Protein AF-W7WWK3-F1 (afdb_monomer_lite)

Radius of gyration: 22.89 Å; chains: 1; bounding box: 52×54×79 Å

Structure (mmCIF, N/CA/C/O backbone):
data_AF-W7WWK3-F1
#
_entry.id   AF-W7WWK3-F1
#
loop_
_atom_site.group_PDB
_atom_site.id
_atom_site.type_symbol
_atom_site.label_atom_id
_atom_site.label_alt_id
_atom_site.label_comp_id
_atom_site.label_asym_id
_atom_site.label_entity_id
_atom_site.label_seq_id
_atom_site.pdbx_PDB_ins_code
_atom_site.Cartn_x
_atom_site.Cartn_y
_atom_site.Cartn_z
_atom_site.occupancy
_atom_site.B_iso_or_equiv
_atom_site.auth_seq_id
_atom_site.auth_comp_id
_atom_site.auth_asym_id
_atom_site.auth_atom_id
_atom_site.pdbx_PDB_model_num
ATOM 1 N N . MET A 1 1 ? -30.325 11.276 55.180 1.00 46.44 1 MET A N 1
ATOM 2 C CA . MET A 1 1 ? -30.463 10.441 53.960 1.00 46.44 1 MET A CA 1
ATOM 3 C C . MET A 1 1 ? -30.926 11.210 52.713 1.00 46.44 1 MET A C 1
ATOM 5 O O . MET A 1 1 ? -30.870 10.628 51.642 1.00 46.44 1 MET A O 1
ATOM 9 N N . ALA A 1 2 ? -31.311 12.495 52.789 1.00 51.84 2 ALA A N 1
ATOM 10 C CA . ALA A 1 2 ? -31.688 13.286 51.603 1.00 51.84 2 ALA A CA 1
ATOM 11 C C . ALA A 1 2 ? -30.484 13.747 50.745 1.00 51.84 2 ALA A C 1
ATOM 13 O O . ALA A 1 2 ? -30.579 13.844 49.529 1.00 51.84 2 ALA A O 1
ATOM 14 N N . THR A 1 3 ? -29.309 13.925 51.356 1.00 52.78 3 THR A N 1
ATOM 15 C CA . THR A 1 3 ? -28.130 14.543 50.720 1.00 52.78 3 THR A CA 1
ATOM 16 C C . THR A 1 3 ? -27.458 13.692 49.630 1.00 52.78 3 THR A C 1
ATOM 18 O O . THR A 1 3 ? -26.805 14.235 48.746 1.00 52.78 3 THR A O 1
ATOM 21 N N . ALA A 1 4 ? -27.621 12.363 49.652 1.00 44.31 4 ALA A N 1
ATOM 22 C CA . ALA A 1 4 ? -27.008 11.465 48.663 1.00 44.31 4 ALA A CA 1
ATOM 23 C C . ALA A 1 4 ? -27.754 11.448 47.312 1.00 44.31 4 ALA A C 1
ATOM 25 O O . ALA A 1 4 ? -27.150 11.173 46.279 1.00 44.31 4 ALA A O 1
ATOM 26 N N . LEU A 1 5 ? -29.054 11.768 47.310 1.00 48.03 5 LEU A N 1
ATOM 27 C CA . LEU A 1 5 ? -29.878 11.835 46.097 1.00 48.03 5 LEU A CA 1
ATOM 28 C C . LEU A 1 5 ? -29.755 13.197 45.395 1.00 48.03 5 LEU A C 1
ATOM 30 O O . LEU A 1 5 ? -29.793 13.253 44.168 1.00 48.03 5 LEU A O 1
ATOM 34 N N . GLU A 1 6 ? -29.535 14.279 46.149 1.00 45.50 6 GLU A N 1
ATOM 35 C CA . GLU A 1 6 ? -29.282 15.621 45.599 1.00 45.50 6 GLU A CA 1
ATOM 36 C C . GLU A 1 6 ? -27.972 15.683 44.786 1.00 45.50 6 GLU A C 1
ATOM 38 O O . GLU A 1 6 ? -27.928 16.327 43.740 1.00 45.50 6 GLU A O 1
ATOM 43 N N . LEU A 1 7 ? -26.925 14.961 45.211 1.00 48.53 7 LEU A N 1
ATOM 44 C CA . LEU A 1 7 ? -25.626 14.906 44.518 1.00 48.53 7 LEU A CA 1
ATOM 45 C C . LEU A 1 7 ? -25.677 14.157 43.174 1.00 48.53 7 LEU A C 1
ATOM 47 O O . LEU A 1 7 ? -24.888 14.446 42.279 1.00 48.53 7 LEU A O 1
ATOM 51 N N . LEU A 1 8 ? -26.617 13.221 43.002 1.00 49.38 8 LEU A N 1
ATOM 52 C CA . LEU A 1 8 ? -26.820 12.517 41.728 1.00 49.38 8 LEU A CA 1
ATOM 53 C C . LEU A 1 8 ? -27.653 13.333 40.730 1.00 49.38 8 LEU A C 1
ATOM 55 O O . LEU A 1 8 ? -27.560 13.092 39.530 1.00 49.38 8 LEU A O 1
ATOM 59 N N . ARG A 1 9 ? -28.440 14.311 41.201 1.00 50.44 9 ARG A N 1
ATOM 60 C CA . ARG A 1 9 ? -29.228 15.209 40.337 1.00 50.44 9 ARG A CA 1
ATOM 61 C C . ARG A 1 9 ? -28.385 16.300 39.672 1.00 50.44 9 ARG A C 1
ATOM 63 O O . ARG A 1 9 ? -28.781 16.803 38.627 1.00 50.44 9 ARG A O 1
ATOM 70 N N . THR A 1 10 ? -27.245 16.657 40.261 1.00 48.59 10 THR A N 1
ATOM 71 C CA . THR A 1 10 ? -26.308 17.679 39.755 1.00 48.59 10 THR A CA 1
ATOM 72 C C . THR A 1 10 ? -25.042 17.095 39.131 1.00 48.59 10 THR A C 1
ATOM 74 O O . THR A 1 10 ? -24.247 17.841 38.557 1.00 48.59 10 THR A O 1
ATOM 77 N N . ALA A 1 11 ? -24.849 15.775 39.202 1.00 47.75 11 ALA A N 1
ATOM 78 C CA . ALA A 1 11 ? -23.748 15.105 38.531 1.00 47.75 11 ALA A CA 1
ATOM 79 C C . ALA A 1 11 ? -23.910 15.263 37.012 1.00 47.75 11 ALA A C 1
ATOM 81 O O . ALA A 1 11 ? -24.808 14.682 36.402 1.00 47.75 11 ALA A O 1
ATOM 82 N N . ALA A 1 12 ? -23.043 16.077 36.406 1.00 57.16 12 ALA A N 1
ATOM 83 C CA . ALA A 1 12 ? -22.957 16.197 34.960 1.00 57.16 12 ALA A CA 1
ATOM 84 C C . ALA A 1 12 ? -22.826 14.796 34.348 1.00 57.16 12 ALA A C 1
ATOM 86 O O . ALA A 1 12 ? -22.032 13.982 34.831 1.00 57.16 12 ALA A O 1
ATOM 87 N N . VAL A 1 13 ? -23.612 14.514 33.303 1.00 65.94 13 VAL A N 1
ATOM 88 C CA . VAL A 1 13 ? -23.507 13.254 32.561 1.00 65.94 13 VAL A CA 1
ATOM 89 C C . V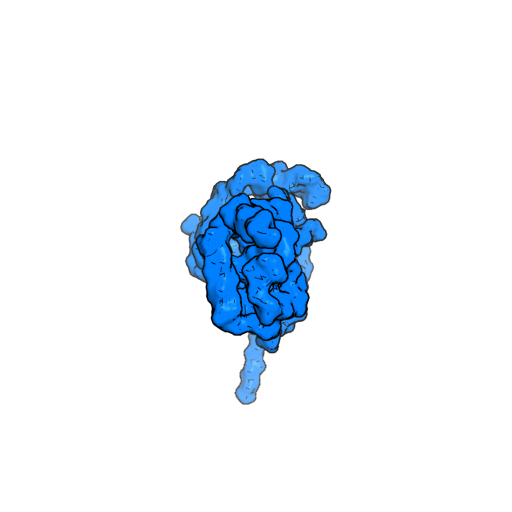AL A 1 13 ? -22.041 13.103 32.149 1.00 65.94 13 VAL A C 1
ATOM 91 O O . VAL A 1 13 ? -21.514 14.006 31.492 1.00 65.94 13 VAL A O 1
ATOM 94 N N . PRO A 1 14 ? -21.346 12.033 32.576 1.00 72.88 14 PRO A N 1
ATOM 95 C CA . PRO A 1 14 ? -19.945 11.873 32.239 1.00 72.88 14 PRO A CA 1
ATOM 96 C C . PRO A 1 14 ? -19.817 11.865 30.714 1.00 72.88 14 PRO A C 1
ATOM 98 O O . PRO A 1 14 ? -20.611 11.232 30.017 1.00 72.88 14 PRO A O 1
ATOM 101 N N . VAL A 1 15 ? -18.829 12.592 30.197 1.00 79.12 15 VAL A N 1
ATOM 102 C CA . VAL A 1 15 ? -18.512 12.631 28.766 1.00 79.12 15 VAL A CA 1
ATOM 103 C C . VAL A 1 15 ? -17.397 11.620 28.514 1.00 79.12 15 VAL A C 1
ATOM 105 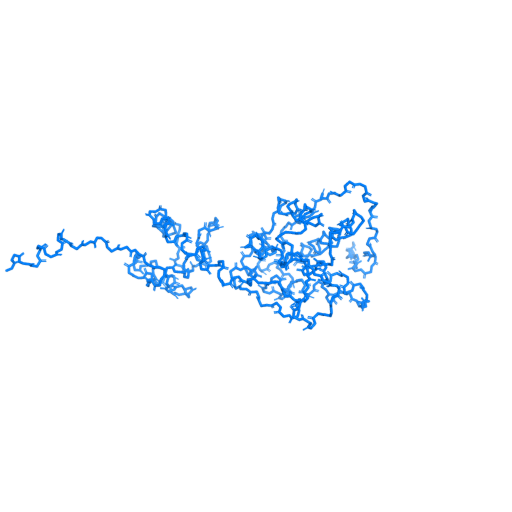O O . VAL A 1 15 ? -16.381 11.677 29.213 1.00 79.12 15 VAL A O 1
ATOM 108 N N . PRO A 1 16 ? -17.546 10.700 27.550 1.00 83.25 16 PRO A N 1
ATOM 109 C CA . PRO A 1 16 ? -16.538 9.683 27.318 1.00 83.25 16 PRO A CA 1
ATOM 110 C C . PRO A 1 16 ? -15.259 10.264 26.720 1.00 83.25 16 PRO A C 1
ATOM 112 O O . PRO A 1 16 ? -15.279 11.130 25.840 1.00 83.25 16 PRO A O 1
ATOM 115 N N . LEU A 1 17 ? -14.125 9.753 27.193 1.00 81.50 17 LEU A N 1
ATOM 116 C CA . LEU A 1 17 ? -12.786 10.113 26.745 1.00 81.50 17 LEU A CA 1
ATOM 117 C C . LEU A 1 17 ? -12.127 8.930 26.029 1.00 81.50 17 LEU A C 1
ATOM 119 O O . LEU A 1 17 ? -12.321 7.774 26.381 1.00 81.50 17 LEU A O 1
ATOM 123 N N . ILE A 1 18 ? -11.278 9.223 25.046 1.00 75.12 18 ILE A N 1
ATOM 124 C CA . ILE A 1 18 ? -10.524 8.226 24.261 1.00 75.12 18 ILE A CA 1
ATOM 125 C C . ILE A 1 18 ? -9.717 7.239 25.129 1.00 75.12 18 ILE A C 1
ATOM 127 O O . ILE A 1 18 ? -9.608 6.068 24.777 1.00 75.12 18 ILE A O 1
ATOM 131 N N . GLY A 1 19 ? -9.188 7.688 26.271 1.00 74.94 19 GLY A N 1
ATOM 132 C CA . GLY A 1 19 ? -8.434 6.855 27.214 1.00 74.94 19 GLY A CA 1
ATOM 133 C C . GLY A 1 19 ? -9.297 6.060 28.197 1.00 74.94 19 GLY A C 1
ATOM 134 O O . GLY A 1 19 ? -8.749 5.283 28.975 1.00 74.94 19 GLY A O 1
ATOM 135 N N . ASP A 1 20 ? -10.621 6.240 28.190 1.00 81.50 20 ASP A N 1
ATOM 136 C CA . ASP A 1 20 ? -11.497 5.491 29.085 1.00 81.50 20 ASP A CA 1
ATOM 137 C C . ASP A 1 20 ? -11.490 3.999 28.744 1.00 81.50 20 ASP A C 1
ATOM 139 O O . ASP A 1 20 ? -11.489 3.598 27.575 1.00 81.50 20 ASP A O 1
ATOM 143 N N . GLY A 1 21 ? -11.556 3.171 29.787 1.00 84.75 21 GLY A N 1
ATOM 144 C CA . GLY A 1 21 ? -11.789 1.740 29.649 1.00 84.75 21 GLY A CA 1
ATOM 145 C C . GLY A 1 21 ? -13.155 1.455 29.023 1.00 84.75 21 GLY A C 1
ATOM 146 O O . GLY A 1 21 ? -14.154 2.098 29.353 1.00 84.75 21 GLY A O 1
ATOM 147 N N . VAL A 1 22 ? -13.221 0.460 28.135 1.00 86.81 22 VAL A N 1
ATOM 148 C CA . VAL A 1 22 ? -14.482 0.052 27.486 1.00 86.81 22 VAL A CA 1
ATOM 149 C C . VAL A 1 22 ? -15.552 -0.389 28.494 1.00 86.81 22 VAL A C 1
ATOM 151 O O . VAL A 1 22 ? -16.743 -0.257 28.232 1.00 86.81 22 VAL A O 1
ATOM 154 N N . ASP A 1 23 ? -15.143 -0.878 29.664 1.00 89.00 23 ASP A N 1
ATOM 155 C CA . ASP A 1 23 ? -16.005 -1.303 30.771 1.00 89.00 23 ASP A CA 1
ATOM 156 C C . ASP A 1 23 ? -16.773 -0.176 31.449 1.00 89.00 23 ASP A C 1
ATOM 158 O O . ASP A 1 23 ? -17.815 -0.424 32.049 1.00 89.00 23 ASP A O 1
ATOM 162 N N . ARG A 1 24 ? -16.295 1.061 31.310 1.00 87.38 24 ARG A N 1
ATOM 163 C CA . ARG A 1 24 ? -16.974 2.237 31.850 1.00 87.38 24 ARG A CA 1
ATOM 164 C C . ARG A 1 24 ? -18.217 2.621 31.039 1.00 87.38 24 ARG A C 1
ATOM 166 O O . ARG A 1 24 ? -19.092 3.301 31.563 1.00 87.38 24 ARG A O 1
ATOM 173 N N . TRP A 1 25 ? -18.291 2.183 29.781 1.00 87.50 25 TRP A N 1
ATOM 174 C CA . TRP A 1 25 ? -19.268 2.674 28.802 1.00 87.50 25 TRP A CA 1
ATOM 175 C C . TRP A 1 25 ? -20.098 1.578 28.135 1.00 87.50 25 TRP A C 1
ATOM 177 O O . TRP A 1 25 ? -21.173 1.859 27.611 1.00 87.50 25 TRP A O 1
ATOM 187 N N . LEU A 1 26 ? -19.615 0.333 28.130 1.00 88.50 26 LEU A N 1
ATOM 188 C CA . LEU A 1 26 ? -20.230 -0.775 27.402 1.00 88.50 26 LEU A CA 1
ATOM 189 C C . LEU A 1 26 ? -20.695 -1.893 28.337 1.00 88.50 26 LEU A C 1
ATOM 191 O O . LEU A 1 26 ? -20.187 -2.083 29.439 1.00 88.50 26 LEU A O 1
ATOM 195 N N . ALA A 1 27 ? -21.655 -2.687 27.860 1.00 87.38 27 ALA A N 1
ATOM 196 C CA . ALA A 1 27 ? -22.216 -3.792 28.627 1.00 87.38 27 ALA A CA 1
ATOM 197 C C . ALA A 1 27 ? -21.153 -4.869 28.956 1.00 87.38 27 ALA A C 1
ATOM 199 O O . ALA A 1 27 ? -20.364 -5.228 28.076 1.00 87.38 27 ALA A O 1
ATOM 200 N N . PRO A 1 28 ? -21.181 -5.491 30.154 1.00 87.00 28 PRO A N 1
ATOM 201 C CA . PRO A 1 28 ? -20.151 -6.440 30.598 1.00 87.00 28 PRO A CA 1
ATOM 202 C C . PRO A 1 28 ? -19.868 -7.587 29.619 1.00 87.00 28 PRO A C 1
ATOM 204 O O . PRO A 1 28 ? -18.718 -7.930 29.375 1.00 87.00 28 PRO A O 1
ATOM 207 N N . ARG A 1 29 ? -20.909 -8.143 28.984 1.00 86.12 29 ARG A N 1
ATOM 208 C CA . ARG A 1 29 ? -20.757 -9.208 27.976 1.00 86.12 29 ARG A CA 1
ATOM 209 C C . ARG A 1 29 ? -19.940 -8.766 26.761 1.00 86.12 29 ARG A C 1
ATOM 211 O O . ARG A 1 29 ? -19.113 -9.522 26.263 1.00 86.12 29 ARG A O 1
ATOM 218 N N . VAL A 1 30 ? -20.176 -7.542 26.297 1.00 86.62 30 VAL A N 1
ATOM 219 C CA . VAL A 1 30 ? -19.450 -6.938 25.176 1.00 86.62 30 VAL A CA 1
ATOM 220 C C . VAL A 1 30 ? -18.002 -6.674 25.584 1.00 86.62 30 VAL A C 1
ATOM 222 O O . VAL A 1 30 ? -17.083 -7.032 24.857 1.00 86.62 30 VAL A O 1
ATOM 225 N N . VAL A 1 31 ? -17.794 -6.131 26.783 1.00 89.12 31 VAL A N 1
ATOM 226 C CA . VAL A 1 31 ? -16.471 -5.858 27.363 1.00 89.12 31 VAL A CA 1
ATOM 227 C C . VAL A 1 31 ? -15.617 -7.119 27.448 1.00 89.12 31 VAL A C 1
ATOM 229 O O . VAL A 1 31 ? -14.445 -7.076 27.081 1.00 89.12 31 VAL A O 1
ATOM 232 N N . THR A 1 32 ? -16.179 -8.247 27.892 1.00 88.12 32 THR A N 1
ATOM 233 C CA . THR A 1 32 ? -15.448 -9.520 27.960 1.00 88.12 32 THR A CA 1
ATOM 234 C C . THR A 1 32 ? -14.936 -9.943 26.583 1.00 88.12 32 THR A C 1
ATOM 236 O O . THR A 1 32 ? -13.760 -10.278 26.449 1.00 88.12 32 THR A O 1
ATOM 239 N N . ALA A 1 33 ? -15.785 -9.866 25.554 1.00 85.75 33 ALA A N 1
ATOM 240 C CA . ALA A 1 33 ? -15.401 -10.192 24.181 1.00 85.75 33 ALA A CA 1
ATOM 241 C C . ALA A 1 33 ? -14.336 -9.223 23.630 1.00 85.75 33 ALA A C 1
ATOM 243 O O . ALA A 1 33 ? -13.358 -9.651 23.020 1.00 85.75 33 ALA A O 1
ATOM 244 N N . LEU A 1 34 ? -14.486 -7.919 23.891 1.00 84.25 34 LEU A N 1
ATOM 245 C CA . LEU A 1 34 ? -13.529 -6.892 23.469 1.00 84.25 34 LEU A CA 1
ATOM 246 C C . LEU A 1 34 ? -12.157 -7.076 24.129 1.00 84.25 34 LEU A C 1
ATOM 248 O O . LEU A 1 34 ? -11.142 -7.093 23.434 1.00 84.25 34 LEU A O 1
ATOM 252 N N . ARG A 1 35 ? -12.120 -7.297 25.447 1.00 86.00 35 ARG A N 1
ATOM 253 C CA . ARG A 1 35 ? -10.874 -7.526 26.193 1.00 86.00 35 ARG A CA 1
ATOM 254 C C . ARG A 1 35 ? -10.170 -8.806 25.753 1.00 86.00 35 ARG A C 1
ATOM 256 O O . ARG A 1 35 ? -8.951 -8.792 25.614 1.00 86.00 35 ARG A O 1
ATOM 263 N N . ALA A 1 36 ? -10.918 -9.878 25.477 1.00 81.75 36 ALA A N 1
ATOM 264 C CA . ALA A 1 36 ? -10.360 -11.112 24.917 1.00 81.75 36 ALA A CA 1
ATOM 265 C C . ALA A 1 36 ? -9.727 -10.890 23.530 1.00 81.75 36 ALA A C 1
ATOM 267 O O . ALA A 1 36 ? -8.747 -11.543 23.186 1.00 81.75 36 ALA A O 1
ATOM 268 N N . ALA A 1 37 ? -10.239 -9.923 22.762 1.00 74.56 37 ALA A N 1
ATOM 269 C CA . ALA A 1 37 ? -9.661 -9.471 21.497 1.00 74.56 37 ALA A CA 1
ATOM 270 C C . ALA A 1 37 ? -8.582 -8.377 21.652 1.00 74.56 37 ALA A C 1
ATOM 272 O O . ALA A 1 37 ? -8.166 -7.785 20.657 1.00 74.56 37 ALA A O 1
ATOM 273 N N . GLY A 1 38 ? -8.130 -8.093 22.880 1.00 78.12 38 GLY A N 1
ATOM 274 C CA . GLY A 1 38 ? -7.079 -7.116 23.176 1.00 78.12 38 GLY A CA 1
ATOM 275 C C . GLY A 1 38 ? -7.535 -5.654 23.218 1.00 78.12 38 GLY A C 1
ATOM 276 O O . GLY A 1 38 ? -6.704 -4.782 23.449 1.00 78.12 38 GLY A O 1
ATOM 277 N N . ILE A 1 39 ? -8.829 -5.379 23.048 1.00 82.06 39 ILE A N 1
ATOM 278 C CA . ILE A 1 39 ? -9.408 -4.031 23.036 1.00 82.06 39 ILE A CA 1
ATOM 279 C C . ILE A 1 39 ? -9.791 -3.653 24.468 1.00 82.06 39 ILE A C 1
ATOM 281 O O . ILE A 1 39 ? -10.699 -4.251 25.053 1.00 82.06 39 ILE A O 1
ATOM 285 N N . ARG A 1 40 ? -9.101 -2.668 25.050 1.00 82.25 40 ARG A N 1
ATOM 286 C CA . ARG A 1 40 ? -9.289 -2.288 26.461 1.00 82.25 40 ARG A CA 1
ATOM 287 C C . ARG A 1 40 ? -9.819 -0.874 26.627 1.00 82.25 40 ARG A C 1
ATOM 289 O O . ARG A 1 40 ? -10.526 -0.623 27.600 1.00 82.25 40 ARG A O 1
ATOM 296 N N . THR A 1 41 ? -9.525 0.015 25.688 1.00 84.94 41 THR A N 1
ATOM 297 C CA . THR A 1 41 ? -9.916 1.428 25.739 1.00 84.94 41 THR A CA 1
ATOM 298 C C . THR A 1 41 ? -10.877 1.805 24.615 1.00 84.94 41 THR A C 1
ATOM 300 O O . THR A 1 41 ? -10.986 1.102 23.603 1.00 84.94 41 THR A O 1
ATOM 303 N N . LEU A 1 42 ? -11.585 2.927 24.774 1.00 82.69 42 LEU A N 1
ATOM 304 C CA . LEU A 1 42 ? -12.391 3.492 23.693 1.00 82.69 42 LEU A CA 1
ATOM 305 C C . LEU A 1 42 ? -11.523 3.823 22.473 1.00 82.69 42 LEU A C 1
ATOM 307 O O . LEU A 1 42 ? -11.970 3.586 21.354 1.00 82.69 42 LEU A O 1
ATOM 311 N N . ALA A 1 43 ? -10.277 4.271 22.653 1.00 73.00 43 ALA A N 1
ATOM 312 C CA . ALA A 1 43 ? -9.315 4.452 21.566 1.00 73.00 43 ALA A CA 1
ATOM 313 C C . ALA A 1 43 ? -9.108 3.152 20.773 1.00 73.00 43 ALA A C 1
ATOM 315 O O . ALA A 1 43 ? -9.410 3.138 19.580 1.00 73.00 43 ALA A O 1
ATOM 316 N N . ASP A 1 44 ? -8.721 2.049 21.431 1.00 72.69 44 ASP A N 1
ATOM 317 C CA . ASP A 1 44 ? -8.524 0.734 20.787 1.00 72.69 44 ASP A CA 1
ATOM 318 C C . ASP A 1 44 ? -9.751 0.308 19.971 1.00 72.69 44 ASP A C 1
ATOM 320 O O . ASP A 1 44 ? -9.652 -0.249 18.874 1.00 72.69 44 ASP A O 1
ATOM 324 N N . LEU A 1 45 ? -10.937 0.583 20.517 1.00 77.38 45 LEU A N 1
ATOM 325 C CA . LEU A 1 45 ? -12.199 0.237 19.889 1.00 77.38 45 LEU A CA 1
ATOM 326 C C . LEU A 1 45 ? -12.472 1.122 18.667 1.00 77.38 45 LEU A C 1
ATOM 328 O O . LEU A 1 45 ? -12.853 0.627 17.608 1.00 77.38 45 LEU A O 1
ATOM 332 N N . THR A 1 46 ? -12.208 2.423 18.761 1.00 70.12 46 THR A N 1
ATOM 333 C CA . THR A 1 46 ? -12.439 3.368 17.660 1.00 70.12 46 THR A CA 1
ATOM 334 C C . THR A 1 46 ? -11.474 3.130 16.491 1.00 70.12 46 THR A C 1
ATOM 336 O O . THR A 1 46 ? -11.831 3.369 15.339 1.00 70.12 46 THR A O 1
ATOM 339 N N . LEU A 1 47 ? -10.284 2.577 16.744 1.00 64.50 47 LEU A N 1
ATOM 340 C CA . LEU A 1 47 ? -9.360 2.125 15.693 1.00 64.50 47 LEU A CA 1
ATOM 341 C C . LEU A 1 47 ? -9.919 0.943 14.880 1.00 64.50 47 LEU A C 1
ATOM 343 O O . LEU A 1 47 ? -9.609 0.786 13.697 1.00 64.50 47 LEU A O 1
ATOM 347 N N . ARG A 1 48 ? -10.772 0.116 15.498 1.00 65.06 48 ARG A N 1
ATOM 348 C CA . ARG A 1 48 ? -11.225 -1.176 14.960 1.00 65.06 48 ARG A CA 1
ATOM 349 C C . ARG A 1 48 ? -12.655 -1.151 14.396 1.00 65.06 48 ARG A C 1
ATOM 351 O O . ARG A 1 48 ? -12.958 -1.940 13.501 1.00 65.06 48 ARG A O 1
ATOM 358 N N . VAL A 1 49 ? -13.513 -0.247 14.884 1.00 64.12 49 VAL A N 1
ATOM 359 C CA . VAL A 1 49 ? -14.982 -0.280 14.710 1.00 64.12 49 VAL A CA 1
ATOM 360 C C . VAL A 1 49 ? -15.549 0.562 13.553 1.00 64.12 49 VAL A C 1
ATOM 362 O O . VAL A 1 49 ? -16.205 -0.014 12.684 1.00 64.12 49 VAL A O 1
ATOM 365 N N . PRO A 1 50 ? -15.331 1.889 13.442 1.00 50.34 50 PRO A N 1
ATOM 366 C CA . PRO A 1 50 ? -16.215 2.743 12.636 1.00 50.34 50 PRO A CA 1
ATOM 367 C C . PRO A 1 50 ? -16.013 2.654 11.115 1.00 50.34 50 PRO A C 1
ATOM 369 O O . PRO A 1 50 ? -16.737 3.296 10.361 1.00 50.34 50 PRO A O 1
ATOM 372 N N . ARG A 1 51 ? -15.021 1.897 10.627 1.00 49.16 51 ARG A N 1
ATOM 373 C CA . ARG A 1 51 ? -14.616 1.906 9.205 1.00 49.16 51 ARG A CA 1
ATOM 374 C C . ARG A 1 51 ? -14.971 0.636 8.425 1.00 49.16 51 ARG A C 1
ATOM 376 O O . ARG A 1 51 ? -14.563 0.500 7.274 1.00 49.16 51 ARG A O 1
ATOM 383 N N . ARG A 1 52 ? -15.679 -0.328 9.023 1.00 53.59 52 ARG A N 1
ATOM 384 C CA . ARG A 1 52 ? -15.797 -1.692 8.472 1.00 53.59 52 ARG A CA 1
ATOM 385 C C . ARG A 1 52 ? -17.214 -2.251 8.609 1.00 53.59 52 ARG A C 1
ATOM 387 O O . ARG A 1 52 ? -17.725 -2.400 9.714 1.00 53.59 52 ARG A O 1
ATOM 394 N N . ARG A 1 53 ? -17.828 -2.669 7.494 1.00 56.50 53 ARG A N 1
ATOM 395 C CA . ARG A 1 53 ? -19.041 -3.507 7.541 1.00 56.50 53 ARG A CA 1
ATOM 396 C C . ARG A 1 53 ? -18.690 -4.834 8.224 1.00 56.50 53 ARG A C 1
ATOM 398 O O . ARG A 1 53 ? -17.734 -5.482 7.812 1.00 56.50 53 ARG A O 1
ATOM 405 N N . ARG A 1 54 ? -19.476 -5.259 9.221 1.00 69.44 54 ARG A N 1
ATOM 406 C CA . ARG A 1 54 ? -19.296 -6.547 9.929 1.00 69.44 54 ARG A CA 1
ATOM 407 C C . ARG A 1 54 ? -17.962 -6.699 10.683 1.00 69.44 54 ARG A C 1
ATOM 409 O O . ARG A 1 54 ? -17.453 -7.809 10.810 1.00 69.44 54 ARG A O 1
ATOM 416 N N . TRP A 1 55 ? -17.407 -5.611 11.217 1.00 74.38 55 TRP A N 1
ATOM 417 C CA . TRP A 1 55 ? -16.132 -5.599 11.957 1.00 74.38 55 TRP A CA 1
ATOM 418 C C . TRP A 1 55 ? -16.069 -6.578 13.146 1.00 74.38 55 TRP A C 1
ATOM 420 O O . TRP A 1 55 ? -14.994 -7.047 13.511 1.00 74.38 55 TRP A O 1
ATOM 430 N N . TRP A 1 56 ? -17.223 -6.926 13.716 1.00 78.00 56 TRP A N 1
ATOM 431 C CA . TRP A 1 56 ? -17.359 -7.827 14.860 1.00 78.00 56 TRP A CA 1
ATOM 432 C C . TRP A 1 56 ? -17.129 -9.309 14.536 1.00 78.00 56 TRP A C 1
ATOM 434 O O . TRP A 1 56 ? -16.925 -10.097 15.450 1.00 78.00 56 TRP A O 1
ATOM 444 N N . VAL A 1 57 ? -17.128 -9.709 13.256 1.00 74.62 57 VAL A N 1
ATOM 445 C CA . VAL A 1 57 ? -17.024 -11.127 12.846 1.00 74.62 57 VAL A CA 1
ATOM 446 C C . VAL A 1 57 ? -15.711 -11.781 13.301 1.00 74.62 57 VAL A C 1
ATOM 448 O O . VAL A 1 57 ? -15.678 -12.986 13.525 1.00 74.62 57 VAL A O 1
ATOM 451 N N . GLY A 1 58 ? -14.641 -11.001 13.479 1.00 69.19 58 GLY A N 1
ATOM 452 C CA . GLY A 1 58 ? -13.352 -11.491 13.981 1.00 69.19 58 GLY A CA 1
ATOM 453 C C . GLY A 1 58 ? -13.212 -11.511 15.507 1.00 69.19 58 GLY A C 1
ATOM 454 O O . GLY A 1 58 ? -12.137 -11.841 15.997 1.00 69.19 58 GLY A O 1
ATOM 455 N N . ILE A 1 59 ? -14.246 -11.124 16.263 1.00 77.06 59 ILE A N 1
ATOM 456 C CA . ILE A 1 59 ? -14.200 -11.025 17.727 1.00 77.06 59 ILE A CA 1
ATOM 457 C C . ILE A 1 59 ? -15.089 -12.122 18.310 1.00 77.06 59 ILE A C 1
ATOM 459 O O . ILE A 1 59 ? -16.318 -12.038 18.286 1.00 77.06 59 ILE A O 1
ATOM 463 N N . ALA A 1 60 ? -14.455 -13.168 18.842 1.00 75.19 60 ALA A N 1
ATOM 464 C CA . ALA A 1 60 ? -15.161 -14.263 19.495 1.00 75.19 60 ALA A CA 1
ATOM 465 C C . ALA A 1 60 ? -16.032 -13.727 20.647 1.00 75.19 60 ALA A C 1
ATOM 467 O O . ALA A 1 60 ? -15.552 -13.019 21.529 1.00 75.19 60 ALA A O 1
ATOM 468 N N . GLY A 1 61 ? -17.329 -14.046 20.620 1.00 81.06 61 GLY A N 1
ATOM 469 C CA . GLY A 1 61 ? -18.298 -13.579 21.618 1.00 81.06 61 GLY A CA 1
ATOM 470 C C . GLY A 1 61 ? -18.960 -12.228 21.315 1.00 81.06 61 GLY A C 1
ATOM 471 O O . GLY A 1 61 ? -19.861 -11.834 22.054 1.00 81.06 61 GLY A O 1
ATOM 472 N N . LEU A 1 62 ? -18.595 -11.540 20.224 1.00 83.31 62 LEU A N 1
ATOM 473 C CA . LEU A 1 62 ? -19.245 -10.295 19.805 1.00 83.31 62 LEU A CA 1
ATOM 474 C C . LEU A 1 62 ? -20.196 -10.522 18.619 1.00 83.31 62 LEU A C 1
ATOM 476 O O . LEU A 1 62 ? -19.792 -10.632 17.464 1.00 83.31 62 LEU A O 1
ATOM 480 N N . GLY A 1 63 ? -21.496 -10.583 18.912 1.00 83.25 63 GLY A N 1
ATOM 481 C CA . GLY A 1 63 ? -22.550 -10.735 17.904 1.00 83.25 63 GLY A CA 1
ATOM 482 C C . GLY A 1 63 ? -23.009 -9.416 17.270 1.00 83.25 63 GLY A C 1
ATOM 483 O O . GLY A 1 63 ? -22.676 -8.327 17.736 1.00 83.25 63 GLY A O 1
ATOM 484 N N . VAL A 1 64 ? -23.866 -9.521 16.246 1.00 81.56 64 VAL A N 1
ATOM 485 C CA . VAL A 1 64 ? -24.442 -8.376 15.505 1.00 81.56 64 VAL A CA 1
ATOM 486 C C . VAL A 1 64 ? -25.105 -7.358 16.438 1.00 81.56 64 VAL A C 1
ATOM 488 O O . VAL A 1 64 ? -24.935 -6.156 16.261 1.00 81.56 64 VAL A O 1
ATOM 491 N N . SER A 1 65 ? -25.843 -7.824 17.449 1.00 82.75 65 SER A N 1
ATOM 492 C CA . SER A 1 65 ? -26.519 -6.943 18.407 1.00 82.75 65 SER A CA 1
ATOM 493 C C . SER A 1 65 ? -25.532 -6.139 19.256 1.00 82.75 65 SER A C 1
ATOM 495 O O . SER A 1 65 ? -25.730 -4.942 19.439 1.00 82.75 65 SER A O 1
ATOM 497 N N . GLY A 1 66 ? -24.443 -6.767 19.718 1.00 83.25 66 GLY A N 1
ATOM 498 C CA . GLY A 1 66 ? -23.389 -6.076 20.466 1.00 83.25 66 GLY A CA 1
ATOM 499 C C . GLY A 1 66 ? -22.645 -5.065 19.595 1.00 83.25 66 GLY A C 1
ATOM 500 O O . GLY A 1 66 ? -22.364 -3.955 20.034 1.00 83.25 66 GLY A O 1
ATOM 501 N N . ALA A 1 67 ? -22.412 -5.402 18.327 1.00 81.06 67 ALA A N 1
ATOM 502 C CA . ALA A 1 67 ? -21.808 -4.479 17.377 1.00 81.06 67 ALA A CA 1
ATOM 503 C C . ALA A 1 67 ? -22.685 -3.249 17.101 1.00 81.06 67 ALA A C 1
ATOM 505 O O . ALA A 1 67 ? -22.190 -2.128 17.156 1.00 81.06 67 ALA A O 1
ATOM 506 N N . ARG A 1 68 ? -23.995 -3.445 16.894 1.00 82.81 68 ARG A N 1
ATOM 507 C CA . ARG A 1 68 ? -24.956 -2.344 16.713 1.00 82.81 68 ARG A CA 1
ATOM 508 C C . ARG A 1 68 ? -25.031 -1.427 17.930 1.00 82.81 68 ARG A C 1
ATOM 510 O O . ARG A 1 68 ? -25.173 -0.223 17.763 1.00 82.81 68 ARG A O 1
ATOM 517 N N . GLN A 1 69 ? -24.927 -1.973 19.142 1.00 85.06 69 GLN A N 1
ATOM 518 C CA . GLN A 1 69 ? -24.885 -1.163 20.364 1.00 85.06 69 GLN A CA 1
ATOM 519 C C . GLN A 1 69 ? -23.642 -0.269 20.412 1.00 85.06 69 GLN A C 1
ATOM 521 O O . GLN A 1 69 ? -23.746 0.903 20.759 1.00 85.06 69 GLN A O 1
ATOM 526 N N . ILE A 1 70 ? -22.483 -0.795 20.019 1.00 85.00 70 ILE A N 1
ATOM 527 C CA . ILE A 1 70 ? -21.241 -0.017 19.952 1.00 85.00 70 ILE A CA 1
ATOM 528 C C . ILE A 1 70 ? -21.321 1.043 18.844 1.00 85.00 70 ILE A C 1
ATOM 530 O O . ILE A 1 70 ? -20.920 2.184 19.051 1.00 85.00 70 ILE A O 1
ATOM 534 N N . GLU A 1 71 ? -21.867 0.694 17.678 1.00 82.38 71 GLU A N 1
ATOM 535 C CA . GLU A 1 71 ? -22.088 1.644 16.581 1.00 82.38 71 GLU A CA 1
ATOM 536 C C . GLU A 1 71 ? -23.025 2.782 17.006 1.00 82.38 71 GLU A C 1
ATOM 538 O O . GLU A 1 71 ? -22.717 3.948 16.768 1.00 82.38 71 GLU A O 1
ATOM 543 N N . ALA A 1 72 ? -24.122 2.465 17.701 1.00 83.25 72 ALA A N 1
ATOM 544 C CA . ALA A 1 72 ? -25.035 3.459 18.258 1.00 83.25 72 ALA A CA 1
ATOM 545 C C . ALA A 1 72 ? -24.356 4.345 19.318 1.00 83.25 72 ALA A C 1
ATOM 547 O O . ALA A 1 72 ? -24.575 5.555 19.331 1.00 83.25 72 ALA A O 1
ATOM 548 N N . PHE A 1 73 ? -23.490 3.773 20.163 1.00 86.31 73 PHE A N 1
ATOM 549 C CA . PHE A 1 73 ? -22.705 4.529 21.142 1.00 86.31 73 PHE A CA 1
ATOM 550 C C . PHE A 1 73 ? -21.790 5.565 20.472 1.00 86.31 73 PHE A C 1
ATOM 552 O O . PHE A 1 73 ? -21.788 6.724 20.881 1.00 86.31 73 PHE A O 1
ATOM 559 N N . PHE A 1 74 ? -21.059 5.188 19.418 1.00 79.94 74 PHE A N 1
ATOM 560 C CA . PHE A 1 74 ? -20.204 6.131 18.686 1.00 79.94 74 PHE A CA 1
ATOM 561 C C . PHE A 1 74 ? -21.000 7.138 17.849 1.00 79.94 74 PHE A C 1
ATOM 563 O O . PHE A 1 74 ? -20.566 8.278 17.715 1.00 79.94 74 PHE A O 1
ATOM 570 N N . ALA A 1 75 ? -22.173 6.760 17.329 1.00 78.50 75 ALA A N 1
ATOM 571 C CA . ALA A 1 75 ? -23.074 7.692 16.650 1.00 78.50 75 ALA A CA 1
ATOM 572 C C . ALA A 1 75 ? -23.617 8.775 17.601 1.00 78.50 75 ALA A C 1
ATOM 574 O O . ALA A 1 75 ? -23.807 9.913 17.182 1.00 78.50 75 ALA A O 1
ATOM 575 N N . ALA A 1 76 ? -23.824 8.438 18.878 1.00 82.56 76 ALA A N 1
ATOM 576 C CA . ALA A 1 76 ? -24.228 9.386 19.918 1.00 82.56 76 ALA A CA 1
ATOM 577 C C . ALA A 1 76 ? -23.075 10.274 20.431 1.00 82.56 76 ALA A C 1
ATOM 579 O O . ALA A 1 76 ? -23.333 11.291 21.067 1.00 82.56 76 ALA A O 1
ATOM 580 N N . HIS A 1 77 ? -21.817 9.915 20.146 1.00 81.38 77 HIS A N 1
ATOM 581 C CA . HIS A 1 77 ? -20.620 10.640 20.588 1.00 81.38 77 HIS A CA 1
ATOM 582 C C . HIS A 1 77 ? -19.664 10.900 19.407 1.00 81.38 77 HIS A C 1
ATOM 584 O O . HIS A 1 77 ? -18.561 10.339 19.364 1.00 81.38 77 HIS A O 1
ATOM 590 N N . PRO A 1 78 ? -20.057 11.738 18.428 1.00 72.06 78 PRO A N 1
ATOM 591 C CA . PRO A 1 78 ? -19.240 12.019 17.244 1.00 72.06 78 PRO A CA 1
ATOM 592 C C . PRO A 1 78 ? -17.849 12.572 17.603 1.00 72.06 78 PRO A C 1
ATOM 594 O O . PRO A 1 78 ? -16.858 12.181 16.983 1.00 72.06 78 PRO A O 1
ATOM 597 N N . ASP A 1 79 ? -17.748 13.352 18.682 1.00 74.50 79 ASP A N 1
ATOM 598 C CA . ASP A 1 79 ? -16.498 13.943 19.176 1.00 74.50 79 ASP A CA 1
ATOM 599 C C . ASP A 1 79 ? -15.428 12.897 19.530 1.00 74.50 79 ASP A C 1
ATOM 601 O O . ASP A 1 79 ? -14.232 13.139 19.357 1.00 74.50 79 ASP A O 1
ATOM 605 N N . LEU A 1 80 ? -15.828 11.713 20.011 1.00 71.69 80 LEU A N 1
ATOM 606 C CA . LEU A 1 80 ? -14.903 10.600 20.255 1.00 71.69 80 LEU A CA 1
ATOM 607 C C . LEU A 1 80 ? -14.329 10.056 18.953 1.00 71.69 80 LEU A C 1
ATOM 609 O O . LEU A 1 80 ? -13.135 9.771 18.875 1.00 71.69 80 LEU A O 1
ATOM 613 N N . SER A 1 81 ? -15.182 9.902 17.941 1.00 65.75 81 SER A N 1
ATOM 614 C CA . SER A 1 81 ? -14.779 9.410 16.624 1.00 65.75 81 SER A CA 1
ATOM 615 C C . SER A 1 81 ? -13.829 10.393 15.946 1.00 65.75 81 SER A C 1
ATOM 617 O O . SER A 1 81 ? -12.855 9.970 15.322 1.00 65.75 81 SER A O 1
ATOM 619 N N . ASP A 1 82 ? -14.066 11.694 16.112 1.00 64.12 82 ASP A N 1
ATOM 620 C CA . ASP A 1 82 ? -13.205 12.751 15.587 1.00 64.12 82 ASP A CA 1
ATOM 621 C C . ASP A 1 82 ? -11.874 12.845 16.345 1.00 64.12 82 ASP A C 1
ATOM 623 O O . ASP A 1 82 ? -10.816 12.907 15.715 1.00 64.12 82 ASP A O 1
ATOM 627 N N . ARG A 1 83 ? -11.881 12.748 17.682 1.00 65.00 83 ARG A N 1
ATOM 628 C CA . ARG A 1 83 ? -10.654 12.704 18.502 1.00 65.00 83 ARG A CA 1
ATOM 629 C C . ARG A 1 83 ? -9.829 11.443 18.255 1.00 65.00 83 ARG A C 1
ATOM 631 O O . ARG A 1 83 ? -8.613 11.527 18.130 1.00 65.00 83 ARG A O 1
ATOM 638 N N . ALA A 1 84 ? -10.460 10.279 18.126 1.00 58.88 84 ALA A N 1
ATOM 639 C CA . ALA A 1 84 ? -9.764 9.054 17.749 1.00 58.88 84 ALA A CA 1
ATOM 640 C C . ALA A 1 84 ? -9.223 9.125 16.315 1.00 58.88 84 ALA A C 1
ATOM 642 O O . ALA A 1 84 ? -8.127 8.641 16.051 1.00 58.88 84 ALA A O 1
ATOM 643 N N . ARG A 1 85 ? -9.942 9.768 15.382 1.00 56.34 85 ARG A N 1
ATOM 644 C CA . ARG A 1 85 ? -9.425 10.045 14.035 1.00 56.34 85 ARG A CA 1
ATOM 645 C C . ARG A 1 85 ? -8.198 10.954 14.096 1.00 56.34 85 ARG A C 1
ATOM 647 O O . ARG A 1 85 ? -7.239 10.672 13.389 1.00 56.34 85 ARG A O 1
ATOM 654 N N . ALA A 1 86 ? -8.199 11.974 14.954 1.00 54.69 86 ALA A N 1
ATOM 655 C CA . ALA A 1 86 ? -7.031 12.822 15.183 1.00 54.69 86 ALA A CA 1
ATOM 656 C C . ALA A 1 86 ? -5.843 12.022 15.754 1.00 54.69 86 ALA A C 1
ATOM 658 O O . ALA A 1 86 ? -4.725 12.177 15.274 1.00 54.69 86 ALA A O 1
ATOM 659 N N . LEU A 1 87 ? -6.079 11.088 16.684 1.00 49.91 87 LEU A N 1
ATOM 660 C CA . LEU A 1 87 ? -5.034 10.187 17.187 1.00 49.91 87 LEU A CA 1
ATOM 661 C C . LEU A 1 87 ? -4.490 9.224 16.121 1.00 49.91 87 LEU A C 1
ATOM 663 O O . LEU A 1 87 ? -3.281 9.052 16.046 1.00 49.91 87 LEU A O 1
ATOM 667 N N . VAL A 1 88 ? -5.344 8.635 15.271 1.00 47.03 88 VAL A N 1
ATOM 668 C CA . VAL A 1 88 ? -4.911 7.800 14.123 1.00 47.03 88 VAL A CA 1
ATOM 669 C C . VAL A 1 88 ? -4.027 8.592 13.173 1.00 47.03 88 VAL A C 1
ATOM 671 O O . VAL A 1 88 ? -3.044 8.073 12.655 1.00 47.03 88 VAL A O 1
ATOM 674 N N . VAL A 1 89 ? -4.388 9.853 12.932 1.00 44.56 89 VAL A N 1
ATOM 675 C CA . VAL A 1 89 ? -3.579 10.768 12.123 1.00 44.56 89 VAL A CA 1
ATOM 676 C C . VAL A 1 89 ? -2.225 11.035 12.788 1.00 44.56 89 VAL A C 1
ATOM 678 O O . VAL A 1 89 ? -1.269 11.263 12.069 1.00 44.56 89 VAL A O 1
ATOM 681 N N . THR A 1 90 ? -2.119 10.916 14.117 1.00 40.75 90 THR A N 1
ATOM 682 C CA . THR A 1 90 ? -0.863 11.094 14.872 1.00 40.75 90 THR A CA 1
ATOM 683 C C . THR A 1 90 ? -0.016 9.809 14.956 1.00 40.75 90 THR A C 1
ATOM 685 O O . THR A 1 90 ? 1.171 9.877 15.255 1.00 40.75 90 THR A O 1
ATOM 688 N N . THR A 1 91 ? -0.596 8.619 14.734 1.00 42.38 91 THR A N 1
ATOM 689 C CA . THR A 1 91 ? 0.135 7.331 14.761 1.00 42.38 91 THR A CA 1
ATOM 690 C C . THR A 1 91 ? 0.446 6.759 13.380 1.00 42.38 91 THR A C 1
ATOM 692 O O . THR A 1 91 ? 1.280 5.858 13.267 1.00 42.38 91 THR A O 1
ATOM 695 N N . ALA A 1 92 ? -0.182 7.269 12.317 1.00 47.56 92 ALA A N 1
ATOM 696 C CA . ALA A 1 92 ? 0.321 7.082 10.962 1.00 47.56 92 ALA A CA 1
ATOM 697 C C . ALA A 1 92 ? 1.714 7.729 10.844 1.00 47.56 92 ALA A C 1
ATOM 699 O O . ALA A 1 92 ? 1.959 8.735 11.504 1.00 47.56 92 ALA A O 1
ATOM 700 N N . PRO A 1 93 ? 2.644 7.192 10.031 1.00 51.97 93 PRO A N 1
ATOM 701 C CA . PRO A 1 93 ? 3.896 7.886 9.766 1.00 51.97 93 PRO A CA 1
ATOM 702 C C . PRO A 1 93 ? 3.579 9.302 9.262 1.00 51.97 93 PRO A C 1
ATOM 704 O O . PRO A 1 93 ? 3.028 9.456 8.172 1.00 51.97 93 PRO A O 1
ATOM 707 N N . ASP A 1 94 ? 3.901 10.325 10.057 1.00 59.28 94 ASP A N 1
ATOM 708 C CA . ASP A 1 94 ? 3.668 11.732 9.692 1.00 59.28 94 ASP A CA 1
ATOM 709 C C . ASP A 1 94 ? 4.461 12.139 8.434 1.00 59.28 94 ASP A C 1
ATOM 711 O O . ASP A 1 94 ? 4.100 13.083 7.714 1.00 59.28 94 ASP A O 1
ATOM 715 N N . ASP A 1 95 ? 5.533 11.394 8.148 1.00 74.19 95 ASP A N 1
ATOM 716 C CA . ASP A 1 95 ? 6.420 11.608 7.015 1.00 74.19 95 ASP A CA 1
ATOM 717 C C . ASP A 1 95 ? 6.666 10.325 6.207 1.00 74.19 95 ASP A C 1
ATOM 719 O O . ASP A 1 95 ? 6.499 9.191 6.664 1.00 74.19 95 ASP A O 1
ATOM 723 N N . VAL A 1 96 ? 7.071 10.520 4.958 1.00 88.00 96 VAL A N 1
ATOM 724 C CA . VAL A 1 96 ? 7.414 9.441 4.035 1.00 88.00 96 VAL A CA 1
ATOM 725 C C . VAL A 1 96 ? 8.821 8.928 4.312 1.00 88.00 96 VAL A C 1
ATOM 727 O O . VAL A 1 96 ? 9.775 9.695 4.416 1.00 88.00 96 VAL A O 1
ATOM 730 N N . VAL A 1 97 ? 8.975 7.607 4.362 1.00 89.88 97 VAL A N 1
ATOM 731 C CA . VAL A 1 97 ? 10.272 6.960 4.592 1.00 89.88 97 VAL A CA 1
ATOM 732 C C . VAL A 1 97 ? 10.553 5.895 3.529 1.00 89.88 97 VAL A C 1
ATOM 734 O O . VAL A 1 97 ? 9.618 5.330 2.961 1.00 89.88 97 VAL A O 1
ATOM 737 N N . PRO A 1 98 ? 11.828 5.602 3.227 1.00 90.69 98 PRO A N 1
ATOM 738 C CA . PRO A 1 98 ? 12.186 4.508 2.330 1.00 90.69 98 PRO A CA 1
ATOM 739 C C . PRO A 1 98 ? 11.654 3.159 2.827 1.00 90.69 98 PRO A C 1
ATOM 741 O O . PRO A 1 98 ? 11.618 2.926 4.031 1.00 90.69 98 PRO A O 1
ATOM 744 N N . TRP A 1 99 ? 11.348 2.249 1.899 1.00 91.94 99 TRP A N 1
ATOM 745 C CA . TRP A 1 99 ? 10.827 0.888 2.102 1.00 91.94 99 TRP A CA 1
ATOM 746 C C . TRP A 1 99 ? 11.450 0.154 3.291 1.00 91.94 99 TRP A C 1
ATOM 748 O O . TRP A 1 99 ? 10.744 -0.307 4.174 1.00 91.94 99 TRP A O 1
ATOM 758 N N . GLU A 1 100 ? 12.778 0.102 3.339 1.00 88.44 100 GLU A N 1
ATOM 759 C CA . GLU A 1 100 ? 13.583 -0.548 4.380 1.00 88.44 100 GLU A CA 1
ATOM 760 C C . GLU A 1 100 ? 13.417 0.037 5.792 1.00 88.44 100 GLU A C 1
ATOM 762 O O . GLU A 1 100 ? 13.812 -0.604 6.760 1.00 88.44 100 GLU A O 1
ATOM 767 N N . LYS A 1 101 ? 12.862 1.246 5.912 1.00 85.50 101 LYS A N 1
ATOM 768 C CA . LYS A 1 101 ? 12.584 1.935 7.177 1.00 85.50 101 LYS A CA 1
ATOM 769 C C . LYS A 1 101 ? 11.085 2.017 7.480 1.00 85.50 101 LYS A C 1
ATOM 771 O O . LYS A 1 101 ? 10.716 2.590 8.501 1.00 85.50 101 LYS A O 1
ATOM 776 N N . ILE A 1 102 ? 10.219 1.507 6.599 1.00 83.50 102 ILE A N 1
ATOM 777 C CA . ILE A 1 102 ? 8.774 1.565 6.812 1.00 83.50 102 ILE A CA 1
ATOM 778 C C . ILE A 1 102 ? 8.422 0.698 8.022 1.00 83.50 102 ILE A C 1
ATOM 780 O O . ILE A 1 102 ? 8.619 -0.515 8.016 1.00 83.50 102 ILE A O 1
ATOM 784 N N . VAL A 1 103 ? 7.827 1.329 9.028 1.00 78.06 103 VAL A N 1
ATOM 785 C CA . VAL A 1 103 ? 7.091 0.655 10.097 1.00 78.06 103 VAL A CA 1
ATOM 786 C C . VAL A 1 103 ? 5.621 0.959 9.855 1.00 78.06 103 VAL A C 1
ATOM 788 O O . VAL A 1 103 ? 5.200 2.108 9.976 1.00 78.06 103 VAL A O 1
ATOM 791 N N . VAL A 1 104 ? 4.854 -0.047 9.431 1.00 74.56 104 VAL A N 1
ATOM 792 C CA . VAL A 1 104 ? 3.431 0.142 9.132 1.00 74.56 104 VAL A CA 1
ATOM 793 C C . VAL A 1 104 ? 2.619 -0.027 10.418 1.00 74.56 104 VAL A C 1
ATOM 795 O O . VAL A 1 104 ? 2.712 -1.091 11.034 1.00 74.56 104 VAL A O 1
ATOM 798 N N . PRO A 1 105 ? 1.814 0.971 10.828 1.00 75.62 105 PRO A N 1
ATOM 799 C CA . PRO A 1 105 ? 0.905 0.818 11.959 1.00 75.62 105 PRO A CA 1
ATOM 800 C C . PRO A 1 105 ? -0.089 -0.317 11.720 1.00 75.62 105 PRO A C 1
ATOM 802 O O . PRO A 1 105 ? -0.559 -0.514 10.595 1.00 75.62 105 PRO A O 1
ATOM 805 N N . HIS A 1 106 ? -0.439 -1.046 12.778 1.00 72.56 106 HIS A N 1
ATOM 806 C CA . HIS A 1 106 ? -1.286 -2.237 12.680 1.00 72.56 106 HIS A CA 1
ATOM 807 C C . HIS A 1 106 ? -2.661 -1.948 12.048 1.00 72.56 106 HIS A C 1
ATOM 809 O O . HIS A 1 106 ? -3.263 -2.798 11.398 1.00 72.56 106 HIS A O 1
ATOM 815 N N . GLU A 1 107 ? -3.166 -0.724 12.184 1.00 73.44 107 GLU A N 1
ATOM 816 C CA . GLU A 1 107 ? -4.463 -0.297 11.655 1.00 73.44 107 GLU A CA 1
ATOM 817 C C . GLU A 1 107 ? -4.497 -0.273 10.120 1.00 73.44 107 GLU A C 1
ATOM 819 O O . GLU A 1 107 ? -5.560 -0.445 9.510 1.00 73.44 107 GLU A O 1
ATOM 824 N N . VAL A 1 108 ? -3.333 -0.062 9.498 1.00 80.75 108 VAL A N 1
ATOM 825 C CA . VAL A 1 108 ? -3.146 0.109 8.050 1.00 80.75 108 VAL A CA 1
ATOM 826 C C . VAL A 1 108 ? -2.123 -0.872 7.467 1.00 80.75 108 VAL A C 1
ATOM 828 O O . VAL A 1 108 ? -1.741 -0.744 6.307 1.00 80.75 108 VAL A O 1
ATOM 831 N N . ASP A 1 109 ? -1.721 -1.894 8.228 1.00 82.81 109 ASP A N 1
ATOM 832 C CA . ASP A 1 109 ? -0.774 -2.929 7.787 1.00 82.81 109 ASP A CA 1
ATOM 833 C C . ASP A 1 109 ? -1.381 -3.928 6.790 1.00 82.81 109 ASP A C 1
ATOM 835 O O . ASP A 1 109 ? -0.663 -4.648 6.101 1.00 82.81 109 ASP A O 1
ATOM 839 N N . GLY A 1 110 ? -2.709 -3.972 6.686 1.00 88.75 110 GLY A N 1
ATOM 840 C CA . GLY A 1 110 ? -3.428 -4.863 5.783 1.00 88.75 110 GLY A CA 1
ATOM 841 C C . GLY A 1 110 ? -3.711 -6.255 6.335 1.00 88.75 110 GLY A C 1
ATOM 842 O O . GLY A 1 110 ? -4.358 -7.036 5.637 1.00 88.75 110 GLY A O 1
ATOM 843 N N . THR A 1 111 ? -3.343 -6.573 7.587 1.00 85.44 111 THR A N 1
ATOM 844 C CA . THR A 1 111 ? -3.794 -7.777 8.337 1.00 85.44 111 THR A CA 1
ATOM 845 C C . THR A 1 111 ? -5.287 -8.025 8.160 1.00 85.44 111 THR A C 1
ATOM 847 O O . THR A 1 111 ? -5.727 -9.146 7.911 1.00 85.44 111 THR A O 1
ATOM 850 N N . MET A 1 112 ? -6.047 -6.933 8.173 1.00 80.25 112 MET A N 1
ATOM 851 C CA . MET A 1 112 ? -7.486 -6.903 7.987 1.00 80.25 112 MET A CA 1
ATOM 852 C C . MET A 1 112 ? -7.882 -6.100 6.730 1.00 80.25 112 MET A C 1
ATOM 854 O O . MET A 1 112 ? -8.838 -5.341 6.780 1.00 80.25 112 MET A O 1
ATOM 858 N N . GLY A 1 113 ? -7.158 -6.151 5.612 1.00 86.38 113 GLY A N 1
ATOM 859 C CA . GLY A 1 113 ? -7.519 -5.380 4.406 1.00 86.38 113 GLY A CA 1
ATOM 860 C C . GLY A 1 113 ? -8.952 -5.626 3.900 1.00 86.38 113 GLY A C 1
ATOM 861 O O . GLY A 1 113 ? -9.436 -6.756 3.957 1.00 86.38 113 GLY A O 1
ATOM 862 N N . LEU A 1 114 ? -9.640 -4.595 3.388 1.00 83.25 114 LEU A N 1
ATOM 863 C CA . LEU A 1 114 ? -11.033 -4.708 2.910 1.00 83.25 114 LEU A CA 1
ATOM 864 C C . LEU A 1 114 ? -11.177 -5.698 1.746 1.00 83.25 114 LEU A C 1
ATOM 866 O O . LEU A 1 114 ? -12.155 -6.439 1.678 1.00 83.25 114 LEU A O 1
ATOM 870 N N . HIS A 1 115 ? -10.194 -5.724 0.848 1.00 91.31 115 HIS A N 1
ATOM 871 C CA . HIS A 1 115 ? -10.160 -6.619 -0.306 1.00 91.31 115 HIS A CA 1
ATOM 872 C C . HIS A 1 115 ? -9.226 -7.808 -0.080 1.00 91.31 115 HIS A C 1
ATOM 874 O O . HIS A 1 115 ? -8.846 -8.481 -1.042 1.00 91.31 115 HIS A O 1
ATOM 880 N N . ARG A 1 116 ? -8.834 -8.081 1.170 1.00 92.88 116 ARG A N 1
ATOM 881 C CA . ARG A 1 116 ? -8.013 -9.243 1.499 1.00 92.88 116 ARG A CA 1
ATOM 882 C C . ARG A 1 116 ? -8.828 -10.521 1.323 1.00 92.88 116 ARG A C 1
ATOM 884 O O . ARG A 1 116 ? -9.968 -10.621 1.772 1.00 92.88 116 ARG A O 1
ATOM 891 N N . ALA A 1 117 ? -8.242 -11.504 0.654 1.00 94.06 117 ALA A N 1
ATOM 892 C CA . ALA A 1 117 ? -8.871 -12.805 0.489 1.00 94.06 117 ALA A CA 1
ATOM 893 C C . ALA A 1 117 ? -8.806 -13.622 1.799 1.00 94.06 117 ALA A C 1
ATOM 895 O O . ALA A 1 117 ? -7.942 -13.367 2.646 1.00 94.06 117 ALA A O 1
ATOM 896 N N . PRO A 1 118 ? -9.686 -14.626 1.992 1.00 92.75 118 PRO A N 1
ATOM 897 C CA . PRO A 1 118 ? -9.660 -15.470 3.184 1.00 92.75 118 PRO A CA 1
ATOM 898 C C . PRO A 1 118 ? -8.289 -16.122 3.410 1.00 92.75 118 PRO A C 1
ATOM 900 O O . PRO A 1 118 ? -7.764 -16.798 2.520 1.00 92.75 118 PRO A O 1
ATOM 903 N N . ARG A 1 119 ? -7.734 -15.976 4.625 1.00 91.12 119 ARG A N 1
ATOM 904 C CA . ARG A 1 119 ? -6.374 -16.434 4.974 1.00 91.12 119 ARG A CA 1
ATOM 905 C C . ARG A 1 119 ? -6.137 -17.915 4.679 1.00 91.12 119 ARG A C 1
ATOM 907 O O . ARG A 1 119 ? -5.041 -18.257 4.244 1.00 91.12 119 ARG A O 1
ATOM 914 N N . ALA A 1 120 ? -7.159 -18.750 4.874 1.00 91.88 120 ALA A N 1
ATOM 915 C CA . ALA A 1 120 ? -7.120 -20.191 4.616 1.00 91.88 120 ALA A CA 1
ATOM 916 C C . ALA A 1 120 ? -6.882 -20.546 3.136 1.00 91.88 120 ALA A C 1
ATOM 918 O O . ALA A 1 120 ? -6.364 -21.615 2.842 1.00 91.88 120 ALA A O 1
ATOM 919 N N . SER A 1 121 ? -7.236 -19.649 2.210 1.00 93.12 121 SER A N 1
ATOM 920 C CA . SER A 1 121 ? -7.011 -19.829 0.768 1.00 93.12 121 SER A CA 1
ATOM 921 C C . SER A 1 121 ? -5.732 -19.160 0.258 1.00 93.12 121 SER A C 1
ATOM 923 O O . SER A 1 121 ? -5.338 -19.384 -0.885 1.00 93.12 121 SER A O 1
ATOM 925 N N . CYS A 1 122 ? -5.095 -18.322 1.084 1.00 96.38 122 CYS A N 1
ATOM 926 C CA . CYS A 1 122 ? -3.913 -17.558 0.706 1.00 96.38 122 CYS A CA 1
ATOM 927 C C . CYS A 1 122 ? -2.680 -18.462 0.669 1.00 96.38 122 CYS A C 1
ATOM 929 O O . CYS A 1 122 ? -2.302 -19.054 1.681 1.00 96.38 122 CYS A O 1
ATOM 931 N N . VAL A 1 123 ? -2.019 -18.510 -0.489 1.00 96.44 123 VAL A N 1
ATOM 932 C CA . VAL A 1 123 ? -0.813 -19.325 -0.706 1.00 96.44 123 VAL A CA 1
ATOM 933 C C . VAL A 1 123 ? 0.416 -18.684 -0.048 1.00 96.44 123 VAL A C 1
ATOM 935 O O . VAL A 1 123 ? 1.401 -19.358 0.244 1.00 96.44 123 VAL A O 1
ATOM 938 N N . LEU A 1 124 ? 0.372 -17.374 0.217 1.00 95.81 124 LEU A N 1
ATOM 939 C CA . LEU A 1 124 ? 1.470 -16.667 0.867 1.00 95.81 124 LEU A CA 1
ATOM 940 C C . LEU A 1 124 ? 1.491 -16.927 2.378 1.00 95.81 124 LEU A C 1
ATOM 942 O O . LEU A 1 124 ? 0.460 -17.001 3.052 1.00 95.81 124 LEU A O 1
ATOM 946 N N . ARG A 1 125 ? 2.704 -16.983 2.937 1.00 94.38 125 ARG A N 1
ATOM 947 C CA . ARG A 1 125 ? 2.920 -16.903 4.391 1.00 94.38 125 ARG A CA 1
ATOM 948 C C . ARG A 1 125 ? 2.737 -15.486 4.939 1.00 94.38 125 ARG A C 1
ATOM 950 O O . ARG A 1 125 ? 2.550 -15.350 6.140 1.00 94.38 125 ARG A O 1
ATOM 957 N N . ALA A 1 126 ? 2.743 -14.483 4.058 1.00 93.19 126 ALA A N 1
ATOM 958 C CA . ALA A 1 126 ? 2.580 -13.077 4.396 1.00 93.19 126 ALA A CA 1
ATOM 959 C C . ALA A 1 126 ? 1.316 -12.817 5.231 1.00 93.19 126 ALA A C 1
ATOM 961 O O . ALA A 1 126 ? 0.196 -13.190 4.856 1.00 93.19 126 ALA A O 1
ATOM 962 N N . ASN A 1 127 ? 1.509 -12.145 6.359 1.00 90.50 127 ASN A N 1
ATOM 963 C CA . ASN A 1 127 ? 0.470 -11.786 7.309 1.00 90.50 127 ASN A CA 1
ATOM 964 C C . ASN A 1 127 ? 0.017 -10.330 7.160 1.00 90.50 127 ASN A C 1
ATOM 966 O O . ASN A 1 127 ? -1.085 -10.016 7.601 1.00 90.50 127 ASN A O 1
ATOM 970 N N . ASN A 1 128 ? 0.760 -9.487 6.448 1.00 92.50 128 ASN A N 1
ATOM 971 C CA . ASN A 1 128 ? 0.419 -8.092 6.160 1.00 92.50 128 ASN A CA 1
ATOM 972 C C . ASN A 1 128 ? 0.831 -7.698 4.723 1.00 92.50 128 ASN A C 1
ATOM 974 O O . ASN A 1 128 ? 1.435 -8.490 3.992 1.00 92.50 128 ASN A O 1
ATOM 978 N N . ASP A 1 129 ? 0.478 -6.480 4.307 1.00 97.00 129 ASP A N 1
ATOM 979 C CA . ASP A 1 129 ? 0.699 -5.991 2.942 1.00 97.00 129 ASP A CA 1
ATOM 980 C C . ASP A 1 129 ? 2.180 -5.816 2.621 1.00 97.00 129 ASP A C 1
ATOM 982 O O . ASP A 1 129 ? 2.606 -6.112 1.505 1.00 97.00 129 ASP A O 1
ATOM 986 N N . TYR A 1 130 ? 2.963 -5.362 3.600 1.00 96.31 130 TYR A N 1
ATOM 987 C CA . TYR A 1 130 ? 4.407 -5.203 3.465 1.00 96.31 130 TYR A CA 1
ATOM 988 C C . TYR A 1 130 ? 5.076 -6.536 3.108 1.00 96.31 130 TYR A C 1
ATOM 990 O O . TYR A 1 130 ? 5.775 -6.632 2.098 1.00 96.31 130 TYR A O 1
ATOM 998 N N . GLU A 1 131 ? 4.781 -7.595 3.862 1.00 96.06 131 GLU A N 1
ATOM 999 C CA . GLU A 1 131 ? 5.294 -8.945 3.617 1.00 96.06 131 GLU A CA 1
ATOM 1000 C C . GLU A 1 131 ? 4.820 -9.513 2.274 1.00 96.06 131 GLU A C 1
ATOM 1002 O O . GLU A 1 131 ? 5.586 -10.177 1.573 1.00 96.06 131 GLU A O 1
ATOM 1007 N N . ALA A 1 132 ? 3.570 -9.251 1.885 1.00 98.12 132 ALA A N 1
ATOM 1008 C CA . ALA A 1 132 ? 3.018 -9.754 0.630 1.00 98.12 132 ALA A CA 1
ATOM 1009 C C . ALA A 1 132 ? 3.681 -9.103 -0.591 1.00 98.12 132 ALA A C 1
ATOM 1011 O O . ALA A 1 132 ? 4.030 -9.786 -1.556 1.00 98.12 132 ALA A O 1
ATOM 1012 N N . VAL A 1 133 ? 3.905 -7.789 -0.534 1.00 97.94 133 VAL A N 1
ATOM 1013 C CA . VAL A 1 133 ? 4.645 -7.057 -1.567 1.00 97.94 133 VAL A CA 1
ATOM 1014 C C . VAL A 1 133 ? 6.115 -7.468 -1.570 1.00 97.94 133 VAL A C 1
ATOM 1016 O O . VAL A 1 133 ? 6.689 -7.643 -2.641 1.00 97.94 133 VAL A O 1
ATOM 1019 N N . GLN A 1 134 ? 6.724 -7.698 -0.406 1.00 96.88 134 GLN A N 1
ATOM 1020 C CA . GLN A 1 134 ? 8.096 -8.194 -0.328 1.00 96.88 134 GLN A CA 1
ATOM 1021 C C . GLN A 1 134 ? 8.245 -9.583 -0.970 1.00 96.88 134 GLN A C 1
ATOM 1023 O O . GLN A 1 134 ? 9.204 -9.808 -1.708 1.00 96.88 134 GLN A O 1
ATOM 1028 N N . ALA A 1 135 ? 7.272 -10.477 -0.776 1.00 97.81 135 ALA A N 1
ATOM 1029 C CA . ALA A 1 135 ? 7.233 -11.780 -1.442 1.00 97.81 135 ALA A CA 1
ATOM 1030 C C . ALA A 1 135 ? 7.063 -11.669 -2.969 1.00 97.81 135 ALA A C 1
ATOM 1032 O O . ALA A 1 135 ? 7.590 -12.493 -3.714 1.00 97.81 135 ALA A O 1
ATOM 1033 N N . TRP A 1 136 ? 6.344 -10.653 -3.453 1.00 98.00 136 TRP A N 1
ATOM 1034 C CA . TRP A 1 136 ? 6.272 -10.369 -4.888 1.00 98.00 136 TRP A CA 1
ATOM 1035 C C . TRP A 1 136 ? 7.607 -9.839 -5.427 1.00 98.00 136 TRP A C 1
ATOM 1037 O O . TRP A 1 136 ? 8.088 -10.291 -6.463 1.00 98.00 136 TRP A O 1
ATOM 1047 N N . LEU A 1 137 ? 8.242 -8.912 -4.704 1.00 97.06 137 LEU A N 1
ATOM 1048 C CA . LEU A 1 137 ? 9.531 -8.337 -5.087 1.00 97.06 137 LEU A CA 1
ATOM 1049 C C . LEU A 1 137 ? 10.637 -9.401 -5.165 1.00 97.06 137 LEU A C 1
ATOM 1051 O O . LEU A 1 137 ? 11.465 -9.334 -6.072 1.00 97.06 137 LEU A O 1
ATOM 1055 N N . SER A 1 138 ? 10.630 -10.408 -4.284 1.00 95.94 138 SER A N 1
ATOM 1056 C CA . SER A 1 138 ? 11.643 -11.474 -4.277 1.00 95.94 138 SER A CA 1
ATOM 1057 C C . SER A 1 138 ? 11.617 -12.388 -5.508 1.00 95.94 138 SER A C 1
ATOM 1059 O O . SER A 1 138 ? 12.529 -13.188 -5.677 1.00 95.94 138 SER A O 1
ATOM 1061 N N . LEU A 1 139 ? 10.609 -12.278 -6.381 1.00 93.38 139 LEU A N 1
ATOM 1062 C CA . LEU A 1 139 ? 10.553 -13.016 -7.651 1.00 93.38 139 LEU A CA 1
ATOM 1063 C C . LEU A 1 139 ? 11.518 -12.468 -8.711 1.00 93.38 139 LEU A C 1
ATOM 1065 O O . LEU A 1 139 ? 11.705 -13.089 -9.756 1.00 93.38 139 LEU A O 1
ATOM 1069 N N . HIS A 1 140 ? 12.070 -11.273 -8.498 1.00 92.12 140 HIS A N 1
ATOM 1070 C CA . HIS A 1 140 ? 12.860 -10.569 -9.499 1.00 92.12 140 HIS A CA 1
ATOM 1071 C C . HIS A 1 140 ? 14.349 -10.602 -9.156 1.00 92.12 140 HIS A C 1
ATOM 1073 O O . HIS A 1 140 ? 14.816 -9.852 -8.303 1.00 92.12 140 HIS A O 1
ATOM 1079 N N . GLU A 1 141 ? 15.107 -11.420 -9.887 1.00 85.94 141 GLU A N 1
ATOM 1080 C CA . GLU A 1 141 ? 16.557 -11.569 -9.692 1.00 85.94 141 GLU A CA 1
ATOM 1081 C C . GLU A 1 141 ? 17.356 -10.368 -10.216 1.00 85.94 141 GLU A C 1
ATOM 1083 O O . GLU A 1 141 ? 18.362 -9.974 -9.632 1.00 85.94 141 GLU A O 1
ATOM 1088 N N . ALA A 1 142 ? 16.904 -9.751 -11.316 1.00 94.50 142 ALA A N 1
ATOM 1089 C CA . ALA A 1 142 ? 17.603 -8.632 -11.938 1.00 94.50 142 ALA A CA 1
ATOM 1090 C C . ALA A 1 142 ? 17.584 -7.390 -11.016 1.00 94.50 142 ALA A C 1
ATOM 1092 O O . ALA A 1 142 ? 16.513 -6.796 -10.821 1.00 94.50 142 ALA A O 1
ATOM 1093 N N . PRO A 1 143 ? 18.743 -6.903 -10.519 1.00 93.69 143 PRO A N 1
ATOM 1094 C CA . PRO A 1 143 ? 18.770 -5.833 -9.519 1.00 93.69 143 PRO A CA 1
ATOM 1095 C C . PRO A 1 143 ? 18.138 -4.521 -10.001 1.00 93.69 143 PRO A C 1
ATOM 1097 O O . PRO A 1 143 ? 17.546 -3.782 -9.217 1.00 93.69 143 PRO A O 1
ATOM 1100 N N . ALA A 1 144 ? 18.244 -4.213 -11.298 1.00 92.88 144 ALA A N 1
ATOM 1101 C CA . ALA A 1 144 ? 17.628 -3.023 -11.883 1.00 92.88 144 ALA A CA 1
ATOM 1102 C C . ALA A 1 144 ? 16.090 -3.094 -11.864 1.00 92.88 144 ALA A C 1
ATOM 1104 O O . ALA A 1 144 ? 15.439 -2.120 -11.478 1.00 92.88 144 ALA A O 1
ATOM 1105 N N . THR A 1 145 ? 15.521 -4.251 -12.216 1.00 93.31 145 THR A N 1
ATOM 1106 C CA . THR A 1 145 ? 14.072 -4.498 -12.192 1.00 93.31 145 THR A CA 1
ATOM 1107 C C . THR A 1 145 ? 13.544 -4.456 -10.766 1.00 93.31 145 THR A C 1
ATOM 1109 O O . THR A 1 145 ? 12.591 -3.726 -10.501 1.00 93.31 145 THR A O 1
ATOM 1112 N N . LEU A 1 146 ? 14.221 -5.133 -9.831 1.00 96.12 146 LEU A N 1
ATOM 1113 C CA . LEU A 1 146 ? 13.873 -5.115 -8.410 1.00 96.12 146 LEU A CA 1
ATOM 1114 C C . LEU A 1 146 ? 13.828 -3.684 -7.859 1.00 96.12 146 LEU A C 1
ATOM 1116 O O . LEU A 1 146 ? 12.839 -3.283 -7.247 1.00 96.12 146 LEU A O 1
ATOM 1120 N N . ARG A 1 147 ? 14.864 -2.871 -8.122 1.00 95.00 147 ARG A N 1
ATOM 1121 C CA . ARG A 1 147 ? 14.893 -1.462 -7.691 1.00 95.00 147 ARG A CA 1
ATOM 1122 C C . ARG A 1 147 ? 13.748 -0.653 -8.292 1.00 95.00 147 ARG A C 1
ATOM 1124 O O . ARG A 1 147 ? 13.142 0.151 -7.584 1.00 95.00 147 ARG A O 1
ATOM 1131 N N . ALA A 1 148 ? 13.460 -0.842 -9.580 1.00 95.75 148 ALA A N 1
ATOM 1132 C CA . ALA A 1 148 ? 12.381 -0.131 -10.251 1.00 95.75 148 ALA A CA 1
ATOM 1133 C C . ALA A 1 148 ? 11.007 -0.522 -9.690 1.00 95.75 148 ALA A C 1
ATOM 1135 O O . ALA A 1 148 ? 10.190 0.360 -9.448 1.00 95.75 148 ALA A O 1
ATOM 1136 N N . TYR A 1 149 ? 10.769 -1.811 -9.445 1.00 97.75 149 TYR A N 1
ATOM 1137 C CA . TYR A 1 149 ? 9.495 -2.317 -8.935 1.00 97.75 149 TYR A CA 1
ATOM 1138 C C . TYR A 1 149 ? 9.285 -1.944 -7.469 1.00 97.75 149 TYR A C 1
ATOM 1140 O O . TYR A 1 149 ? 8.224 -1.422 -7.131 1.00 97.75 149 TYR A O 1
ATOM 1148 N N . ARG A 1 150 ? 10.320 -2.087 -6.625 1.00 97.56 150 ARG A N 1
ATOM 1149 C CA . ARG A 1 150 ? 10.294 -1.630 -5.227 1.00 97.56 150 ARG A CA 1
ATOM 1150 C C . ARG A 1 150 ? 9.935 -0.153 -5.141 1.00 97.56 150 ARG A C 1
ATOM 1152 O O . ARG A 1 150 ? 9.100 0.217 -4.333 1.00 97.56 150 ARG A O 1
ATOM 1159 N N . LYS A 1 151 ? 10.528 0.685 -5.997 1.00 97.00 151 LYS A N 1
ATOM 1160 C CA . LYS A 1 151 ? 10.253 2.128 -6.027 1.00 97.00 151 LYS A CA 1
ATOM 1161 C C . LYS A 1 151 ? 8.775 2.434 -6.296 1.00 97.00 151 LYS A C 1
ATOM 1163 O O . LYS A 1 151 ? 8.216 3.304 -5.638 1.00 97.00 151 LYS A O 1
ATOM 1168 N N . GLU A 1 152 ? 8.137 1.761 -7.255 1.00 98.44 152 GLU A N 1
ATOM 1169 C CA . GLU A 1 152 ? 6.718 2.028 -7.539 1.00 98.44 152 GLU A CA 1
ATOM 1170 C C . GLU A 1 152 ? 5.794 1.441 -6.457 1.00 98.44 152 GLU A C 1
ATOM 1172 O O . GLU A 1 152 ? 4.839 2.105 -6.057 1.00 98.44 152 GLU A O 1
ATOM 1177 N N . ALA A 1 153 ? 6.107 0.254 -5.923 1.00 98.31 153 ALA A N 1
ATOM 1178 C CA . ALA A 1 153 ? 5.365 -0.347 -4.813 1.00 98.31 153 ALA A CA 1
ATOM 1179 C C . ALA A 1 153 ? 5.442 0.502 -3.529 1.00 98.31 153 ALA A C 1
ATOM 1181 O O . ALA A 1 153 ? 4.421 0.766 -2.898 1.00 98.31 153 ALA A O 1
ATOM 1182 N N . GLU A 1 154 ? 6.634 1.001 -3.194 1.00 97.44 154 GLU A N 1
ATOM 1183 C CA . GLU A 1 154 ? 6.888 1.928 -2.086 1.00 97.44 154 GLU A CA 1
ATOM 1184 C C . GLU A 1 154 ? 6.055 3.200 -2.209 1.00 97.44 154 GLU A C 1
ATOM 1186 O O . GLU A 1 154 ? 5.348 3.569 -1.274 1.00 97.44 154 GLU A O 1
ATOM 1191 N N . ARG A 1 155 ? 6.096 3.858 -3.374 1.00 98.06 155 ARG A N 1
ATOM 1192 C CA . ARG A 1 155 ? 5.317 5.079 -3.606 1.00 98.06 155 ARG A CA 1
ATOM 1193 C C . ARG A 1 155 ? 3.829 4.855 -3.394 1.00 98.06 155 ARG A C 1
ATOM 1195 O O . ARG A 1 155 ? 3.162 5.752 -2.890 1.00 98.06 155 ARG A O 1
ATOM 1202 N N . LEU A 1 156 ? 3.300 3.710 -3.824 1.00 98.38 156 LEU A N 1
ATOM 1203 C CA . LEU A 1 156 ? 1.895 3.391 -3.609 1.00 98.38 156 LEU A CA 1
ATOM 1204 C C . LEU A 1 156 ? 1.603 3.130 -2.129 1.00 98.38 156 LEU A C 1
ATOM 1206 O O . LEU A 1 156 ? 0.635 3.676 -1.611 1.00 98.38 156 LEU A O 1
ATOM 1210 N N . MET A 1 157 ? 2.416 2.307 -1.463 1.00 96.00 157 MET A N 1
ATOM 1211 C CA . MET A 1 157 ? 2.209 1.936 -0.062 1.00 96.00 157 MET A CA 1
ATOM 1212 C C . MET A 1 157 ? 2.237 3.159 0.852 1.00 96.00 157 MET A C 1
ATOM 1214 O O . MET A 1 157 ? 1.308 3.363 1.629 1.00 96.00 157 MET A O 1
ATOM 1218 N N . LEU A 1 158 ? 3.250 4.013 0.695 1.00 94.94 158 LEU A N 1
ATOM 1219 C CA . LEU A 1 158 ? 3.341 5.270 1.430 1.00 94.94 158 LEU A CA 1
ATOM 1220 C C . LEU A 1 158 ? 2.122 6.151 1.157 1.00 94.94 158 LEU A C 1
ATOM 1222 O O . LEU A 1 158 ? 1.555 6.707 2.087 1.00 94.94 158 LEU A O 1
ATOM 1226 N N . TRP A 1 159 ? 1.699 6.283 -0.105 1.00 96.19 159 TRP A N 1
ATOM 1227 C CA . TRP A 1 159 ? 0.552 7.126 -0.448 1.00 96.19 159 TRP A CA 1
ATOM 1228 C C . TRP A 1 159 ? -0.755 6.597 0.153 1.00 96.19 159 TRP A C 1
ATOM 1230 O O . TRP A 1 159 ? -1.544 7.373 0.685 1.00 96.19 159 TRP A O 1
ATOM 1240 N N . ALA A 1 160 ? -0.973 5.281 0.119 1.00 92.50 160 ALA A N 1
ATOM 1241 C CA . ALA A 1 160 ? -2.147 4.649 0.717 1.00 92.50 160 ALA A CA 1
ATOM 1242 C C . ALA A 1 160 ? -2.210 4.900 2.232 1.00 92.50 160 ALA A C 1
ATOM 1244 O O . ALA A 1 160 ? -3.258 5.271 2.760 1.00 92.50 160 ALA A O 1
ATOM 1245 N N . ILE A 1 161 ? -1.074 4.773 2.917 1.00 85.69 161 ILE A N 1
ATOM 1246 C CA . ILE A 1 161 ? -0.984 4.988 4.362 1.00 85.69 161 ILE A CA 1
ATOM 1247 C C . ILE A 1 161 ? -1.147 6.473 4.704 1.00 85.69 161 ILE A C 1
ATOM 1249 O O . ILE A 1 161 ? -2.012 6.824 5.498 1.00 85.69 161 ILE A O 1
ATOM 1253 N N . VAL A 1 162 ? -0.356 7.348 4.084 1.00 84.75 162 VAL A N 1
ATOM 1254 C CA . VAL A 1 162 ? -0.228 8.751 4.504 1.00 84.75 162 VAL A CA 1
ATOM 1255 C C . VAL A 1 162 ? -1.348 9.638 3.958 1.00 84.75 162 VAL A C 1
ATOM 1257 O O . VAL A 1 162 ? -1.865 10.483 4.679 1.00 84.75 162 VAL A O 1
ATOM 1260 N N . GLU A 1 163 ? -1.753 9.461 2.697 1.00 84.94 163 GLU A N 1
ATOM 1261 C CA . GLU A 1 163 ? -2.773 10.324 2.074 1.00 84.94 163 GLU A CA 1
ATOM 1262 C C . GLU A 1 163 ? -4.188 9.751 2.186 1.00 84.94 163 GLU A C 1
ATOM 1264 O O . GLU A 1 163 ? -5.165 10.495 2.103 1.00 84.94 163 GLU A O 1
ATOM 1269 N N . ARG A 1 164 ? -4.330 8.427 2.338 1.00 82.81 164 ARG A N 1
ATOM 1270 C CA . ARG A 1 164 ? -5.649 7.778 2.436 1.00 82.81 164 ARG A CA 1
ATOM 1271 C C . ARG A 1 164 ? -5.942 7.178 3.804 1.00 82.81 164 ARG A C 1
ATOM 1273 O O . ARG A 1 164 ? -7.114 6.969 4.106 1.00 82.81 164 ARG A O 1
ATOM 1280 N N . GLY A 1 165 ? -4.931 6.919 4.632 1.00 81.31 165 GLY A N 1
ATOM 1281 C CA . GLY A 1 165 ? -5.125 6.258 5.923 1.00 81.31 165 GLY A CA 1
ATOM 1282 C C . GLY A 1 165 ? -5.661 4.833 5.779 1.00 81.31 165 GLY A C 1
ATOM 1283 O O . GLY A 1 165 ? -6.429 4.381 6.629 1.00 81.31 165 GLY A O 1
ATOM 1284 N N . VAL A 1 166 ? -5.325 4.143 4.683 1.00 84.19 166 VAL A N 1
ATOM 1285 C CA . VAL A 1 166 ? -5.785 2.776 4.411 1.00 84.19 166 VAL A CA 1
ATOM 1286 C C . VAL A 1 166 ? -4.628 1.856 4.051 1.00 84.19 166 VAL A C 1
ATOM 1288 O O . VAL A 1 166 ? -3.614 2.271 3.495 1.00 84.19 166 VAL A O 1
ATOM 1291 N N . ALA A 1 167 ? -4.823 0.570 4.329 1.00 91.56 167 ALA A N 1
ATOM 1292 C CA . ALA A 1 167 ? -3.937 -0.484 3.863 1.00 91.56 167 ALA A CA 1
ATOM 1293 C C . ALA A 1 167 ? -3.955 -0.611 2.329 1.00 91.56 167 ALA A C 1
ATOM 1295 O O . ALA A 1 167 ? -4.968 -0.335 1.676 1.00 91.56 167 ALA A O 1
ATOM 1296 N N . LEU A 1 168 ? -2.867 -1.118 1.751 1.00 94.81 168 LEU A N 1
ATOM 1297 C CA . LEU A 1 168 ? -2.753 -1.377 0.313 1.00 94.81 168 LEU A CA 1
ATOM 1298 C C . LEU A 1 168 ? -3.807 -2.393 -0.158 1.00 94.81 168 LEU A C 1
ATOM 1300 O O . LEU A 1 168 ? -4.417 -2.213 -1.213 1.00 94.81 168 LEU A O 1
ATOM 1304 N N . SER A 1 169 ? -4.087 -3.419 0.646 1.00 96.25 169 SER A N 1
ATOM 1305 C CA . SER A 1 169 ? -5.145 -4.413 0.415 1.00 96.25 169 SER A CA 1
ATOM 1306 C C . SER A 1 169 ? -6.568 -3.884 0.639 1.00 96.25 169 SER A C 1
ATOM 1308 O O . SER A 1 169 ? -7.530 -4.631 0.460 1.00 96.25 169 SER A O 1
ATOM 1310 N N . SER A 1 170 ? -6.734 -2.607 0.992 1.00 93.31 170 SER A N 1
ATOM 1311 C CA . SER A 1 170 ? -8.035 -1.931 1.082 1.00 93.31 170 SER A CA 1
ATOM 1312 C C . SER A 1 170 ? -8.301 -0.960 -0.069 1.00 93.31 170 SER A C 1
ATOM 1314 O O . SER A 1 170 ? -9.407 -0.435 -0.154 1.00 93.31 170 SER A O 1
ATOM 1316 N N . LEU A 1 171 ? -7.329 -0.725 -0.957 1.00 93.88 171 LEU A N 1
ATOM 1317 C CA . LEU A 1 171 ? -7.481 0.214 -2.069 1.00 93.88 171 LEU A CA 1
ATOM 1318 C C . LEU A 1 171 ? -8.591 -0.220 -3.032 1.00 93.88 171 LEU A C 1
ATOM 1320 O O . LEU A 1 171 ? -8.618 -1.373 -3.474 1.00 93.88 171 LEU A O 1
ATOM 1324 N N . ALA A 1 172 ? -9.464 0.721 -3.386 1.00 89.19 172 ALA A N 1
ATOM 1325 C CA . ALA A 1 172 ? -10.507 0.558 -4.395 1.00 89.19 172 ALA A CA 1
ATOM 1326 C C . ALA A 1 172 ? -10.103 1.186 -5.745 1.00 89.19 172 ALA A C 1
ATOM 1328 O O . ALA A 1 172 ? -9.047 1.811 -5.887 1.00 89.19 172 ALA A O 1
ATOM 1329 N N . THR A 1 173 ? -10.940 1.027 -6.772 1.00 91.00 173 THR A N 1
ATOM 1330 C CA . THR A 1 173 ? -10.684 1.605 -8.104 1.00 91.00 173 THR A CA 1
ATOM 1331 C C . THR A 1 173 ? -10.626 3.136 -8.061 1.00 91.00 173 THR A C 1
ATOM 1333 O O . THR A 1 173 ? -9.810 3.749 -8.753 1.00 91.00 173 THR A O 1
ATOM 1336 N N . GLU A 1 174 ? -11.428 3.768 -7.207 1.00 89.69 174 GLU A N 1
ATOM 1337 C CA . GLU A 1 174 ? -11.436 5.211 -6.965 1.00 89.69 174 GLU A CA 1
ATOM 1338 C C . GLU A 1 174 ? -10.085 5.694 -6.422 1.00 89.69 174 GLU A C 1
ATOM 1340 O O . GLU A 1 174 ? -9.588 6.748 -6.828 1.00 89.69 174 GLU A O 1
ATOM 1345 N N . ASP A 1 175 ? -9.440 4.896 -5.567 1.00 94.00 175 ASP A N 1
ATOM 1346 C CA . ASP A 1 175 ? -8.101 5.196 -5.063 1.00 94.00 175 ASP A CA 1
ATOM 1347 C C . ASP A 1 175 ? -7.048 5.095 -6.156 1.00 94.00 175 ASP A C 1
ATOM 1349 O O . ASP A 1 175 ? -6.166 5.945 -6.231 1.00 94.00 175 ASP A O 1
ATOM 1353 N N . ALA A 1 176 ? -7.157 4.124 -7.062 1.00 95.69 176 ALA A N 1
ATOM 1354 C CA . ALA A 1 176 ? -6.255 4.048 -8.207 1.00 95.69 176 ALA A CA 1
ATOM 1355 C C . ALA A 1 176 ? -6.416 5.248 -9.159 1.00 95.69 176 ALA A C 1
ATOM 1357 O O . ALA A 1 176 ? -5.430 5.738 -9.724 1.00 95.69 176 ALA A O 1
ATOM 1358 N N . VAL A 1 177 ? -7.639 5.769 -9.321 1.00 92.25 177 VAL A N 1
ATOM 1359 C CA . VAL A 1 177 ? -7.893 7.012 -10.067 1.00 92.25 177 VAL A CA 1
ATOM 1360 C C . VAL A 1 177 ? -7.257 8.212 -9.363 1.00 92.25 177 VAL A C 1
ATOM 1362 O O . VAL A 1 177 ? -6.585 9.008 -10.031 1.00 92.25 177 VAL A O 1
ATOM 1365 N N . ALA A 1 178 ? -7.423 8.324 -8.042 1.00 91.88 178 ALA A N 1
ATOM 1366 C CA . ALA A 1 178 ? -6.820 9.381 -7.234 1.00 91.88 178 ALA A CA 1
ATOM 1367 C C . ALA A 1 178 ? -5.286 9.311 -7.263 1.00 91.88 178 ALA A C 1
ATOM 1369 O O . ALA A 1 178 ? -4.630 10.314 -7.538 1.00 91.88 178 ALA A O 1
ATOM 1370 N N . TYR A 1 179 ? -4.706 8.119 -7.116 1.00 97.69 179 TYR A N 1
ATOM 1371 C CA . TYR A 1 179 ? -3.266 7.900 -7.208 1.00 97.69 179 TYR A CA 1
ATOM 1372 C C . TYR A 1 179 ? -2.720 8.275 -8.590 1.00 97.69 179 TYR A C 1
ATOM 1374 O O . TYR A 1 179 ? -1.703 8.957 -8.708 1.00 97.69 179 TYR A O 1
ATOM 1382 N N . ARG A 1 180 ? -3.427 7.925 -9.675 1.00 95.94 180 ARG A N 1
ATOM 1383 C CA . ARG A 1 180 ? -3.053 8.357 -11.033 1.00 95.94 180 ARG A CA 1
ATOM 1384 C C . ARG A 1 180 ? -3.012 9.883 -11.162 1.00 95.94 180 ARG A C 1
ATOM 1386 O O . ARG A 1 180 ? -2.160 10.389 -11.898 1.00 95.94 180 ARG A O 1
ATOM 1393 N N . ALA A 1 181 ? -3.942 10.603 -10.532 1.00 93.56 181 ALA A N 1
ATOM 1394 C CA . ALA A 1 181 ? -3.940 12.065 -10.514 1.00 93.56 181 ALA A CA 1
ATOM 1395 C C . ALA A 1 181 ? -2.768 12.601 -9.677 1.00 93.56 181 ALA A C 1
ATOM 1397 O O . ALA A 1 181 ? -2.002 13.430 -10.168 1.00 93.56 181 ALA A O 1
ATOM 1398 N N . PHE A 1 182 ? -2.557 12.032 -8.492 1.00 95.94 182 PHE A N 1
ATOM 1399 C CA . PHE A 1 182 ? -1.446 12.344 -7.598 1.00 95.94 182 PHE A CA 1
ATOM 1400 C C . PHE A 1 182 ? -0.074 12.183 -8.275 1.00 95.94 182 PHE A C 1
ATOM 1402 O O . PHE A 1 182 ? 0.762 13.073 -8.188 1.00 95.94 182 PHE A O 1
ATOM 1409 N N . LEU A 1 183 ? 0.152 11.129 -9.069 1.00 96.56 183 LEU A N 1
ATOM 1410 C CA . LEU A 1 183 ? 1.409 10.957 -9.817 1.00 96.56 183 LEU A CA 1
ATOM 1411 C C . LEU A 1 183 ? 1.704 12.099 -10.812 1.00 96.56 183 LEU A C 1
ATOM 1413 O O . LEU A 1 183 ? 2.852 12.274 -11.231 1.00 96.56 183 LEU A O 1
ATOM 1417 N N . ARG A 1 184 ? 0.684 12.855 -11.248 1.00 94.81 184 ARG A N 1
ATOM 1418 C CA . ARG A 1 184 ? 0.873 14.038 -12.107 1.00 94.81 184 ARG A CA 1
ATOM 1419 C C . ARG A 1 184 ? 1.369 15.241 -11.320 1.00 94.81 184 ARG A C 1
ATOM 1421 O O . ARG A 1 184 ? 2.077 16.061 -11.894 1.00 94.81 184 ARG A O 1
ATOM 1428 N N . GLN A 1 185 ? 0.975 15.341 -10.057 1.00 92.94 185 GLN A N 1
ATOM 1429 C CA . GLN A 1 185 ? 1.274 16.461 -9.180 1.00 92.94 185 GLN A CA 1
ATOM 1430 C C . GLN A 1 185 ? 1.215 15.990 -7.716 1.00 92.94 185 GLN A C 1
ATOM 1432 O O . GLN A 1 185 ? 0.172 16.125 -7.078 1.00 92.94 185 GLN A O 1
ATOM 1437 N N . PRO A 1 186 ? 2.310 15.413 -7.186 1.00 94.50 186 PRO A N 1
ATOM 1438 C CA . PRO A 1 186 ? 2.335 14.940 -5.806 1.00 94.50 186 PRO A CA 1
ATOM 1439 C C . PRO A 1 186 ? 2.167 16.104 -4.820 1.00 94.50 186 PRO A C 1
ATOM 1441 O O . PRO A 1 186 ? 2.885 17.105 -4.910 1.00 94.50 186 PRO A O 1
ATOM 1444 N N . SER A 1 187 ? 1.229 15.976 -3.882 1.00 86.25 187 SER A N 1
ATOM 1445 C CA . SER A 1 187 ? 0.883 17.010 -2.898 1.00 86.25 187 SER A CA 1
ATOM 1446 C C . SER A 1 187 ? 0.658 16.406 -1.506 1.00 86.25 187 SER A C 1
ATOM 1448 O O . SER A 1 187 ? 0.044 15.346 -1.446 1.00 86.25 187 SER A O 1
ATOM 1450 N N . PRO A 1 188 ? 1.086 17.068 -0.412 1.00 89.56 188 PRO A N 1
ATOM 1451 C CA . PRO A 1 188 ? 1.841 18.326 -0.380 1.00 89.56 188 PRO A CA 1
ATOM 1452 C C . PRO A 1 188 ? 3.284 18.148 -0.887 1.00 89.56 188 PRO A C 1
ATOM 1454 O O . PRO A 1 188 ? 3.945 17.157 -0.582 1.00 89.56 188 PRO A O 1
ATOM 1457 N N . ARG A 1 189 ? 3.801 19.107 -1.677 1.00 88.12 189 ARG A N 1
ATOM 1458 C CA . ARG A 1 189 ? 5.106 18.944 -2.355 1.00 88.12 189 ARG A CA 1
ATOM 1459 C C . ARG A 1 189 ? 6.259 18.698 -1.385 1.00 88.12 189 ARG A C 1
ATOM 1461 O O . ARG A 1 189 ? 7.095 17.866 -1.687 1.00 88.12 189 ARG A O 1
ATOM 1468 N N . GLN A 1 190 ? 6.275 19.363 -0.232 1.00 85.56 190 GLN A N 1
ATOM 1469 C CA . GLN A 1 190 ? 7.344 19.235 0.769 1.00 85.56 190 GLN A CA 1
ATOM 1470 C C . GLN A 1 190 ? 7.469 17.812 1.340 1.00 85.56 190 GLN A C 1
ATOM 1472 O O . GLN A 1 190 ? 8.565 17.377 1.687 1.00 85.56 190 GLN A O 1
ATOM 1477 N N . ARG A 1 191 ? 6.357 17.066 1.396 1.00 89.50 191 ARG A N 1
ATOM 1478 C CA . ARG A 1 191 ? 6.342 15.670 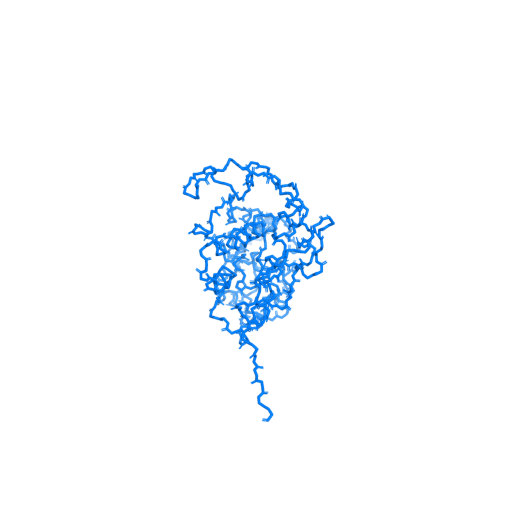1.846 1.00 89.50 191 ARG A CA 1
ATOM 1479 C C . ARG A 1 191 ? 6.721 14.701 0.738 1.00 89.50 191 ARG A C 1
ATOM 1481 O O . ARG A 1 191 ? 7.344 13.692 1.002 1.00 89.50 191 ARG A O 1
ATOM 1488 N N . TRP A 1 192 ? 6.341 14.962 -0.507 1.00 94.19 192 TRP A N 1
ATOM 1489 C CA . TRP A 1 192 ? 6.459 13.950 -1.565 1.00 94.19 192 TRP A CA 1
ATOM 1490 C C . TRP A 1 192 ? 7.601 14.189 -2.541 1.00 94.19 192 TRP A C 1
ATOM 1492 O O . TRP A 1 192 ? 8.055 13.243 -3.185 1.00 94.19 192 TRP A O 1
ATOM 1502 N N . VAL A 1 193 ? 8.050 15.435 -2.670 1.00 94.88 193 VAL A N 1
ATOM 1503 C CA . VAL A 1 193 ? 8.963 15.887 -3.714 1.00 94.88 193 VAL A CA 1
ATOM 1504 C C . VAL A 1 193 ? 10.200 16.521 -3.092 1.00 94.88 193 VAL A C 1
ATOM 1506 O O . VAL A 1 193 ? 10.091 17.491 -2.349 1.00 94.88 193 VAL A O 1
ATOM 1509 N N . GLY A 1 194 ? 11.373 16.008 -3.445 1.00 92.19 194 GLY A N 1
ATOM 1510 C CA . GLY A 1 194 ? 12.666 16.511 -2.981 1.00 92.19 194 GLY A CA 1
ATOM 1511 C C . GLY A 1 194 ? 13.751 16.343 -4.043 1.00 92.19 194 GLY A C 1
ATOM 1512 O O . GLY A 1 194 ? 13.466 15.835 -5.130 1.00 92.19 194 GLY A O 1
ATOM 1513 N N . PRO A 1 195 ? 14.989 16.781 -3.774 1.00 90.25 195 PRO A N 1
ATOM 1514 C CA . PRO A 1 195 ? 16.114 16.509 -4.660 1.00 90.25 195 PRO A CA 1
ATOM 1515 C C . PRO A 1 195 ? 16.364 14.999 -4.800 1.00 90.25 195 PRO A C 1
ATOM 1517 O O . PRO A 1 195 ? 15.902 14.180 -4.002 1.00 90.25 195 PRO A O 1
ATOM 1520 N N . ALA A 1 196 ? 17.100 14.612 -5.843 1.00 90.25 196 ALA A N 1
ATOM 1521 C CA . ALA A 1 196 ? 17.541 13.233 -6.004 1.00 90.25 196 ALA A CA 1
ATOM 1522 C C . ALA A 1 196 ? 18.604 12.899 -4.943 1.00 90.25 196 ALA A C 1
ATOM 1524 O O . ALA A 1 196 ? 19.793 13.099 -5.173 1.00 90.25 196 ALA A O 1
ATOM 1525 N N . SER A 1 197 ? 18.160 12.388 -3.794 1.00 89.00 197 SER A N 1
ATOM 1526 C CA . SER A 1 197 ? 19.026 12.045 -2.659 1.00 89.00 197 SER A CA 1
ATOM 1527 C C . SER A 1 197 ? 19.171 10.531 -2.454 1.00 89.00 197 SER A C 1
ATOM 1529 O O . SER A 1 197 ? 18.280 9.754 -2.828 1.00 89.00 197 SER A O 1
ATOM 1531 N N . PRO A 1 198 ? 20.274 10.078 -1.824 1.00 88.94 198 PRO A N 1
ATOM 1532 C CA . PRO A 1 198 ? 20.398 8.711 -1.328 1.00 88.94 198 PRO A CA 1
ATOM 1533 C C . PRO A 1 198 ? 19.256 8.355 -0.370 1.00 88.94 198 PRO A C 1
ATOM 1535 O O . PRO A 1 198 ? 18.765 9.196 0.374 1.00 88.94 198 PRO A O 1
ATOM 1538 N N . ARG A 1 199 ? 18.862 7.080 -0.328 1.00 88.50 199 ARG A N 1
ATOM 1539 C CA . ARG A 1 199 ? 17.767 6.597 0.544 1.00 88.50 199 ARG A CA 1
ATOM 1540 C C . ARG A 1 199 ? 18.103 6.665 2.036 1.00 88.50 199 ARG A C 1
ATOM 1542 O O . ARG A 1 199 ? 17.223 6.604 2.884 1.00 88.50 199 ARG A O 1
ATOM 1549 N N . THR A 1 200 ? 19.382 6.772 2.373 1.00 86.50 200 THR A N 1
ATOM 1550 C CA . THR A 1 200 ? 19.840 6.963 3.750 1.00 86.50 200 THR A CA 1
ATOM 1551 C C . THR A 1 200 ? 19.692 8.405 4.225 1.00 86.50 200 THR A C 1
ATOM 1553 O O . THR A 1 200 ? 19.658 8.612 5.436 1.00 86.50 200 THR A O 1
ATOM 1556 N N . ALA A 1 201 ? 19.577 9.365 3.303 1.00 83.69 201 ALA A N 1
ATOM 1557 C CA . ALA A 1 201 ? 19.534 10.787 3.602 1.00 83.69 201 ALA A CA 1
ATOM 1558 C C . ALA A 1 201 ? 18.196 11.198 4.239 1.00 83.69 201 ALA A C 1
ATOM 1560 O O . ALA A 1 201 ? 17.149 10.618 3.936 1.00 83.69 201 ALA A O 1
ATOM 1561 N N . ALA A 1 202 ? 18.232 12.190 5.129 1.00 80.81 202 ALA A N 1
ATOM 1562 C CA . ALA A 1 202 ? 17.052 12.652 5.864 1.00 80.81 202 ALA A CA 1
ATOM 1563 C C . ALA A 1 202 ? 16.076 13.421 4.960 1.00 80.81 202 ALA A C 1
ATOM 1565 O O . ALA A 1 202 ? 14.862 13.324 5.113 1.00 80.81 202 ALA A O 1
ATOM 1566 N N . GLU 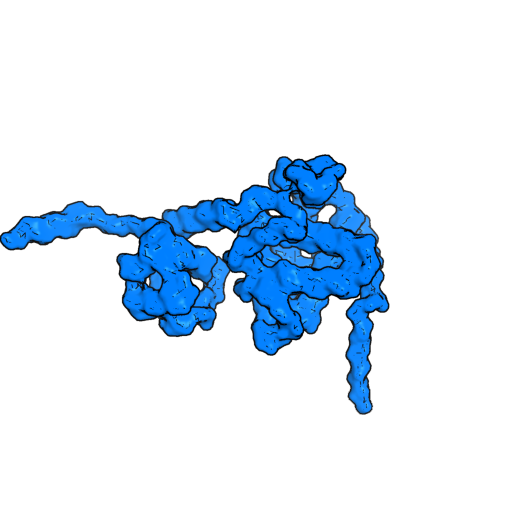A 1 203 ? 16.605 14.135 3.969 1.00 82.94 203 GLU A N 1
ATOM 1567 C CA . GLU A 1 203 ? 15.852 14.893 2.973 1.00 82.94 203 GLU A CA 1
ATOM 1568 C C . GLU A 1 203 ? 15.328 14.030 1.814 1.00 82.94 203 GLU A C 1
ATOM 1570 O O . GLU A 1 203 ? 14.773 14.555 0.846 1.00 82.94 203 GLU A O 1
ATOM 1575 N N . TRP A 1 204 ? 15.498 12.703 1.888 1.00 92.44 204 TRP A N 1
ATOM 1576 C CA . TRP A 1 204 ? 14.990 11.790 0.873 1.00 92.44 204 TRP A CA 1
ATOM 1577 C C . TRP A 1 204 ? 13.474 11.923 0.715 1.00 92.44 204 TRP A C 1
ATOM 1579 O O . TRP A 1 204 ? 12.719 11.997 1.687 1.00 92.44 204 TRP A O 1
ATOM 1589 N N . ARG A 1 205 ? 13.016 11.906 -0.538 1.00 94.44 205 ARG A N 1
ATOM 1590 C CA . ARG A 1 205 ? 11.598 11.950 -0.895 1.00 94.44 205 ARG A CA 1
ATOM 1591 C C . ARG A 1 205 ? 11.291 10.924 -1.999 1.00 94.44 205 ARG A C 1
ATOM 1593 O O . ARG A 1 205 ? 12.136 10.702 -2.872 1.00 94.44 205 ARG A O 1
ATOM 1600 N N . PRO A 1 206 ? 10.086 10.317 -2.032 1.00 95.62 206 PRO A N 1
ATOM 1601 C CA . PRO A 1 206 ? 9.734 9.291 -3.022 1.00 95.62 206 PRO A CA 1
ATOM 1602 C C . PRO A 1 206 ? 9.733 9.790 -4.476 1.00 95.62 206 PRO A C 1
ATOM 1604 O O . PRO A 1 206 ? 9.856 8.996 -5.422 1.00 95.62 206 PRO A O 1
ATOM 1607 N N . PHE A 1 207 ? 9.579 11.100 -4.688 1.00 96.88 207 PHE A N 1
ATOM 1608 C CA . PHE A 1 207 ? 9.586 11.729 -6.004 1.00 96.88 207 PHE A CA 1
ATOM 1609 C C . PHE A 1 207 ? 10.664 12.814 -6.095 1.00 96.88 207 PHE A C 1
ATOM 1611 O O . PHE A 1 207 ? 10.821 13.627 -5.195 1.00 96.88 207 PHE A O 1
ATOM 1618 N N . ALA A 1 208 ? 11.347 12.876 -7.241 1.00 93.12 208 ALA A N 1
ATOM 1619 C CA . ALA A 1 208 ? 12.223 13.999 -7.593 1.00 93.12 208 ALA A CA 1
ATOM 1620 C C . ALA A 1 208 ? 11.469 15.143 -8.309 1.00 93.12 208 ALA A C 1
ATOM 1622 O O . ALA A 1 208 ? 12.041 16.160 -8.687 1.00 93.12 208 ALA A O 1
ATOM 1623 N N . GLY A 1 209 ? 10.171 14.952 -8.561 1.00 92.44 209 GLY A N 1
ATOM 1624 C CA . GLY A 1 209 ? 9.322 15.861 -9.322 1.00 92.44 209 GLY A CA 1
ATOM 1625 C C . GLY A 1 209 ? 8.060 15.165 -9.826 1.00 92.44 209 GLY A C 1
ATOM 1626 O O . GLY A 1 209 ? 7.829 13.983 -9.557 1.00 92.44 209 GLY A O 1
ATOM 1627 N N . CYS A 1 210 ? 7.248 15.897 -10.587 1.00 91.38 210 CYS A N 1
ATOM 1628 C CA . CYS A 1 210 ? 6.079 15.341 -11.262 1.00 91.38 210 CYS A CA 1
ATOM 1629 C C . CYS A 1 210 ? 6.494 14.273 -12.285 1.00 91.38 210 CYS A C 1
ATOM 1631 O O . CYS A 1 210 ? 7.466 14.450 -13.022 1.00 91.38 210 CYS A O 1
ATOM 1633 N N . LEU A 1 211 ? 5.743 13.171 -12.377 1.00 94.12 211 LEU A N 1
ATOM 1634 C CA . LEU A 1 211 ? 6.059 12.129 -13.351 1.00 94.12 211 LEU A CA 1
ATOM 1635 C C . LEU A 1 211 ? 5.562 12.494 -14.756 1.00 94.12 211 LEU A C 1
ATOM 1637 O O . LEU A 1 211 ? 4.409 12.896 -14.952 1.00 94.12 211 LEU A O 1
ATOM 1641 N N . SER A 1 212 ? 6.414 12.245 -15.755 1.00 94.81 212 SER A N 1
ATOM 1642 C CA . SER A 1 212 ? 6.042 12.316 -17.172 1.00 94.81 212 SER A CA 1
ATOM 1643 C C . SER A 1 212 ? 4.932 11.313 -17.511 1.00 94.81 212 SER A C 1
ATOM 1645 O O . SER A 1 212 ? 4.742 10.305 -16.828 1.00 94.81 212 SER A O 1
ATOM 1647 N N . THR A 1 213 ? 4.214 11.533 -18.616 1.00 94.00 213 THR A N 1
ATOM 1648 C CA . THR A 1 213 ? 3.162 10.614 -19.090 1.00 94.00 213 THR A CA 1
ATOM 1649 C C . THR A 1 213 ? 3.652 9.171 -19.215 1.00 94.00 213 THR A C 1
ATOM 1651 O O . THR A 1 213 ? 2.959 8.256 -18.768 1.00 94.00 213 THR A O 1
ATOM 1654 N N . ARG A 1 214 ? 4.866 8.975 -19.746 1.00 93.69 214 ARG A N 1
ATOM 1655 C CA . ARG A 1 214 ? 5.498 7.656 -19.869 1.00 93.69 214 ARG A CA 1
ATOM 1656 C C . ARG A 1 214 ? 5.778 7.035 -18.501 1.00 93.69 214 ARG A C 1
ATOM 1658 O O . ARG A 1 214 ? 5.395 5.891 -18.278 1.00 93.69 214 ARG A O 1
ATOM 1665 N N . SER A 1 215 ? 6.387 7.786 -17.582 1.00 95.12 215 SER A N 1
ATOM 1666 C CA . SER A 1 215 ? 6.722 7.288 -16.240 1.00 95.12 215 SER A CA 1
ATOM 1667 C C . SER A 1 215 ? 5.477 6.940 -15.423 1.00 95.12 215 SER A C 1
ATOM 1669 O O . SER A 1 215 ? 5.469 5.930 -14.728 1.00 95.12 215 SER A O 1
ATOM 1671 N N . ARG A 1 216 ? 4.391 7.713 -15.561 1.00 96.94 216 ARG A N 1
ATOM 1672 C CA . ARG A 1 216 ? 3.090 7.377 -14.956 1.00 96.94 216 ARG A CA 1
ATOM 1673 C C . ARG A 1 216 ? 2.519 6.081 -15.524 1.00 96.94 216 ARG A C 1
ATOM 1675 O O . ARG A 1 216 ? 2.061 5.239 -14.765 1.00 96.94 216 ARG A O 1
ATOM 1682 N N . GLY A 1 217 ? 2.547 5.920 -16.850 1.00 95.69 217 GLY A N 1
ATOM 1683 C CA . GLY A 1 217 ? 2.091 4.690 -17.504 1.00 95.69 217 GLY A CA 1
ATOM 1684 C C . GLY A 1 217 ? 2.877 3.464 -17.035 1.00 95.69 217 GLY A C 1
ATOM 1685 O O . GLY A 1 217 ? 2.279 2.439 -16.723 1.00 95.69 217 GLY A O 1
ATOM 1686 N N . TYR A 1 218 ? 4.200 3.597 -16.912 1.00 96.19 218 TYR A N 1
ATOM 1687 C CA . TYR A 1 218 ? 5.061 2.554 -16.360 1.00 96.19 218 TYR A CA 1
ATOM 1688 C C . TYR A 1 218 ? 4.689 2.207 -14.912 1.00 96.19 218 TYR A C 1
ATOM 1690 O O . TYR A 1 218 ? 4.431 1.041 -14.628 1.00 96.19 218 TYR A O 1
ATOM 1698 N N . ALA A 1 219 ? 4.580 3.205 -14.026 1.00 97.31 219 ALA A N 1
ATOM 1699 C CA . ALA A 1 219 ? 4.239 2.989 -12.619 1.00 97.31 219 ALA A CA 1
ATOM 1700 C C . ALA A 1 219 ? 2.915 2.226 -12.452 1.00 97.31 219 ALA A C 1
ATOM 1702 O O . ALA A 1 219 ? 2.868 1.206 -11.771 1.00 97.31 219 ALA A O 1
ATOM 1703 N N . LEU A 1 220 ? 1.853 2.653 -13.144 1.00 97.56 220 LEU A N 1
ATOM 1704 C CA . LEU A 1 220 ? 0.550 1.980 -13.070 1.00 97.56 220 LEU A CA 1
ATOM 1705 C C . LEU A 1 220 ? 0.581 0.565 -13.663 1.00 97.56 220 LEU A C 1
ATOM 1707 O O . LEU A 1 220 ? -0.122 -0.312 -13.168 1.00 97.56 220 LEU A O 1
ATOM 1711 N N . SER A 1 221 ? 1.401 0.322 -14.690 1.00 96.56 221 SER A N 1
ATOM 1712 C CA . SER A 1 221 ? 1.588 -1.019 -15.254 1.00 96.56 221 SER A CA 1
ATOM 1713 C C . SER A 1 221 ? 2.244 -1.959 -14.238 1.00 96.56 221 SER A C 1
ATOM 1715 O O . SER A 1 221 ? 1.744 -3.060 -14.001 1.00 96.56 221 SER A O 1
ATOM 1717 N N . VAL A 1 222 ? 3.320 -1.503 -13.581 1.00 97.38 222 VAL A N 1
ATOM 1718 C CA . VAL A 1 222 ? 4.013 -2.253 -12.521 1.00 97.38 222 VAL A CA 1
ATOM 1719 C C . VAL A 1 222 ? 3.047 -2.580 -11.382 1.00 97.38 222 VAL A C 1
ATOM 1721 O O . VAL A 1 222 ? 2.909 -3.747 -11.018 1.00 97.38 222 VAL A O 1
ATOM 1724 N N . LEU A 1 223 ? 2.300 -1.590 -10.886 1.00 98.44 223 LEU A N 1
ATOM 1725 C CA . LEU A 1 223 ? 1.319 -1.795 -9.816 1.00 98.44 223 LEU A CA 1
ATOM 1726 C C . LEU A 1 223 ? 0.201 -2.757 -10.238 1.00 98.44 223 LEU A C 1
ATOM 1728 O O . LEU A 1 223 ? -0.147 -3.666 -9.488 1.00 98.44 223 LEU A O 1
ATOM 1732 N N . SER A 1 224 ? -0.314 -2.633 -11.465 1.00 97.88 224 SER A N 1
ATOM 1733 C CA . SER A 1 224 ? -1.301 -3.577 -11.997 1.00 97.88 224 SER A CA 1
ATOM 1734 C C . SER A 1 224 ? -0.753 -5.008 -12.060 1.00 97.88 224 SER A C 1
ATOM 1736 O O . SER A 1 224 ? -1.482 -5.947 -11.739 1.00 97.88 224 SER A O 1
ATOM 1738 N N . SER A 1 225 ? 0.521 -5.190 -12.427 1.00 97.69 225 SER A N 1
ATOM 1739 C CA . SER A 1 225 ? 1.172 -6.508 -12.447 1.00 97.69 225 SER A CA 1
ATOM 1740 C C . SER A 1 225 ? 1.359 -7.103 -11.048 1.00 97.69 225 SER A C 1
ATOM 1742 O O . SER A 1 225 ? 1.064 -8.281 -10.853 1.00 97.69 225 SER A O 1
ATOM 1744 N N . MET A 1 226 ? 1.739 -6.279 -10.066 1.00 98.44 226 MET A N 1
ATOM 1745 C CA . MET A 1 226 ? 1.853 -6.672 -8.662 1.00 98.44 226 MET A CA 1
ATOM 1746 C C . MET A 1 226 ? 0.511 -7.175 -8.125 1.00 98.44 226 MET A C 1
ATOM 1748 O O . MET A 1 226 ? 0.424 -8.291 -7.622 1.00 98.44 226 MET A O 1
ATOM 1752 N N . PHE A 1 227 ? -0.564 -6.397 -8.296 1.00 98.44 227 PHE A N 1
ATOM 1753 C CA . PHE A 1 227 ? -1.897 -6.803 -7.845 1.00 98.44 227 PHE A CA 1
ATOM 1754 C C . PHE A 1 227 ? -2.415 -8.048 -8.568 1.00 98.44 227 PHE A C 1
ATOM 1756 O O . PHE A 1 227 ? -3.072 -8.873 -7.942 1.00 98.44 227 PHE A O 1
ATOM 1763 N N . ARG A 1 228 ? -2.105 -8.227 -9.859 1.00 98.25 228 ARG A N 1
ATOM 1764 C CA . ARG A 1 228 ? -2.455 -9.461 -10.580 1.00 98.25 228 ARG A CA 1
ATOM 1765 C C . ARG A 1 228 ? -1.820 -10.684 -9.920 1.00 98.25 228 ARG A C 1
ATOM 1767 O O . ARG A 1 228 ? -2.529 -11.638 -9.624 1.00 98.25 228 ARG A O 1
ATOM 1774 N N . TRP A 1 229 ? -0.527 -10.618 -9.613 1.00 98.19 229 TRP A N 1
ATOM 1775 C CA . TRP A 1 229 ? 0.153 -11.704 -8.912 1.00 98.19 229 TRP A CA 1
ATOM 1776 C C . TRP A 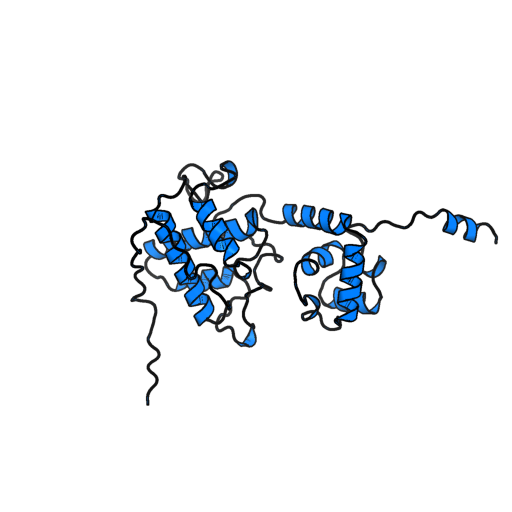1 229 ? -0.413 -11.927 -7.502 1.00 98.19 229 TRP A C 1
ATOM 1778 O O . TRP A 1 229 ? -0.651 -13.063 -7.102 1.00 98.19 229 TRP A O 1
ATOM 1788 N N . LEU A 1 230 ? -0.707 -10.859 -6.753 1.00 98.38 230 LEU A N 1
ATOM 1789 C CA . LEU A 1 230 ? -1.321 -10.983 -5.426 1.00 98.38 230 LEU A CA 1
ATOM 1790 C C . LEU A 1 230 ? -2.704 -11.657 -5.480 1.00 98.38 230 LEU A C 1
ATOM 1792 O O . LEU A 1 230 ? -3.050 -12.396 -4.560 1.00 98.38 230 LEU A O 1
ATOM 1796 N N . ILE A 1 231 ? -3.477 -11.465 -6.553 1.00 98.12 231 ILE A N 1
ATOM 1797 C CA . ILE A 1 231 ? -4.738 -12.192 -6.781 1.00 98.12 231 ILE A CA 1
ATOM 1798 C C . ILE A 1 231 ? -4.477 -13.666 -7.088 1.00 98.12 231 ILE A C 1
ATOM 1800 O O . ILE A 1 231 ? -5.125 -14.534 -6.505 1.00 98.12 231 ILE A O 1
ATOM 1804 N N . GLU A 1 232 ? -3.511 -13.964 -7.961 1.00 97.88 232 GLU A N 1
ATOM 1805 C CA . 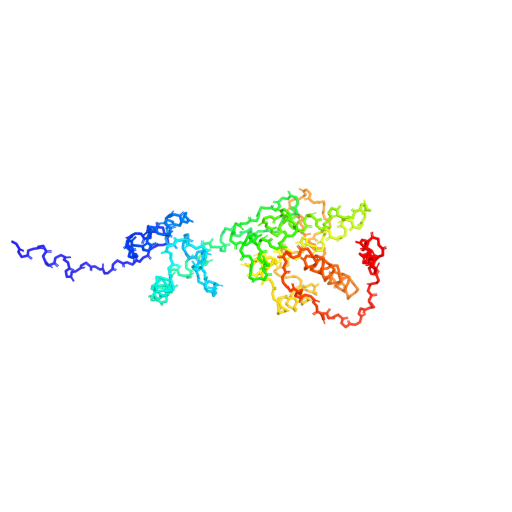GLU A 1 232 ? -3.123 -15.342 -8.297 1.00 97.88 232 GLU A CA 1
ATOM 1806 C C . GLU A 1 232 ? -2.696 -16.134 -7.053 1.00 97.88 232 GLU A C 1
ATOM 1808 O O . GLU A 1 232 ? -3.009 -17.317 -6.929 1.00 97.88 232 GLU A O 1
ATOM 1813 N N . ARG A 1 233 ? -2.039 -15.478 -6.087 1.00 98.19 233 ARG A N 1
ATOM 1814 C CA . ARG A 1 233 ? -1.661 -16.077 -4.793 1.00 98.19 233 ARG A CA 1
ATOM 1815 C C . ARG A 1 233 ? -2.752 -16.020 -3.729 1.00 98.19 233 ARG A C 1
ATOM 1817 O O . ARG A 1 233 ? -2.503 -16.431 -2.595 1.00 98.19 233 ARG A O 1
ATOM 1824 N N . ARG A 1 234 ? -3.950 -15.548 -4.093 1.00 97.50 234 ARG A N 1
ATOM 1825 C CA . ARG A 1 234 ? -5.109 -15.390 -3.203 1.00 97.50 234 ARG A CA 1
ATOM 1826 C C . ARG A 1 234 ? -4.775 -14.539 -1.974 1.00 97.50 234 ARG A C 1
ATOM 1828 O O . ARG A 1 234 ? -5.222 -14.841 -0.874 1.00 97.50 234 ARG A O 1
ATOM 1835 N N . TYR A 1 235 ? -3.970 -13.492 -2.149 1.00 98.19 235 TYR A N 1
ATOM 1836 C CA . TYR A 1 235 ? -3.706 -12.503 -1.104 1.00 98.19 235 TYR A CA 1
ATOM 1837 C C . TYR A 1 235 ? -4.795 -11.420 -1.090 1.00 98.19 235 TYR A C 1
ATOM 1839 O O . TYR A 1 235 ? -5.395 -11.150 -0.051 1.00 98.19 235 TYR A O 1
ATOM 1847 N N . VAL A 1 236 ? -5.126 -10.863 -2.258 1.00 97.94 236 VAL A N 1
ATOM 1848 C CA . VAL A 1 236 ? -6.242 -9.918 -2.450 1.00 97.94 236 VAL A CA 1
ATOM 1849 C C . VAL A 1 236 ? -7.246 -10.450 -3.465 1.00 97.94 236 VAL A C 1
ATOM 1851 O O . VAL A 1 236 ? -6.931 -11.316 -4.277 1.00 97.94 236 VAL A O 1
ATOM 1854 N N . LEU A 1 237 ? -8.471 -9.933 -3.412 1.00 96.19 237 LEU A N 1
ATOM 1855 C CA . LEU A 1 237 ? -9.587 -10.350 -4.262 1.00 96.19 237 LEU A CA 1
ATOM 1856 C C . LEU A 1 237 ? -9.709 -9.525 -5.548 1.00 96.19 237 LEU A C 1
ATOM 1858 O O . LEU A 1 237 ? -10.308 -9.991 -6.513 1.00 96.19 237 LEU A O 1
ATOM 1862 N N . ALA A 1 238 ? -9.165 -8.307 -5.569 1.00 93.19 238 ALA A N 1
ATOM 1863 C CA . ALA A 1 238 ? -9.353 -7.363 -6.664 1.00 93.19 238 ALA A CA 1
ATOM 1864 C C . ALA A 1 238 ? -8.083 -6.564 -6.969 1.00 93.19 238 ALA A C 1
ATOM 1866 O O . ALA A 1 238 ? -7.223 -6.363 -6.111 1.00 93.19 238 ALA A O 1
ATOM 1867 N N . ASN A 1 239 ? -7.979 -6.104 -8.218 1.00 97.44 239 ASN A N 1
ATOM 1868 C CA . ASN A 1 239 ? -6.897 -5.246 -8.687 1.00 97.44 239 ASN A CA 1
ATOM 1869 C C . ASN A 1 239 ? -7.451 -3.828 -8.878 1.00 97.44 239 ASN A C 1
ATOM 1871 O O . ASN A 1 239 ? -8.145 -3.598 -9.872 1.00 97.44 239 ASN A O 1
ATOM 1875 N N . PRO A 1 240 ? -7.135 -2.866 -7.992 1.00 96.62 240 PRO A N 1
ATOM 1876 C CA . PRO A 1 240 ? -7.657 -1.506 -8.104 1.00 96.62 240 PRO A CA 1
ATOM 1877 C C . PRO A 1 240 ? -7.151 -0.791 -9.366 1.00 96.62 240 PRO A C 1
ATOM 1879 O O . PRO A 1 240 ? -7.803 0.119 -9.870 1.00 96.62 240 PRO A O 1
ATOM 1882 N N . PHE A 1 241 ? -6.024 -1.238 -9.933 1.00 96.75 241 PHE A N 1
ATOM 1883 C CA . PHE A 1 241 ? -5.425 -0.687 -11.150 1.00 96.75 241 PHE A CA 1
ATOM 1884 C C . PHE A 1 241 ? -5.915 -1.353 -12.442 1.00 96.75 241 PHE A C 1
ATOM 1886 O O . PHE A 1 241 ? -5.467 -0.976 -13.531 1.00 96.75 241 PHE A O 1
ATOM 1893 N N . ALA A 1 242 ? -6.819 -2.335 -12.369 1.00 91.50 242 ALA A N 1
ATOM 1894 C CA . ALA A 1 242 ? -7.406 -2.936 -13.561 1.00 91.50 242 ALA A CA 1
ATOM 1895 C C . ALA A 1 242 ? -8.131 -1.869 -14.402 1.00 91.50 242 ALA A C 1
ATOM 1897 O O . ALA A 1 242 ? -8.944 -1.099 -13.902 1.00 91.50 242 ALA A O 1
ATOM 1898 N N . GLY A 1 243 ? -7.804 -1.788 -15.695 1.00 85.56 243 GLY A N 1
ATOM 1899 C CA . GLY A 1 243 ? -8.435 -0.839 -16.622 1.00 85.56 243 GLY A CA 1
ATOM 1900 C C . GLY A 1 243 ? -7.992 0.626 -16.486 1.00 85.56 243 GLY A C 1
ATOM 1901 O O . GLY A 1 243 ? -8.404 1.456 -17.301 1.00 85.56 243 GLY A O 1
ATOM 1902 N N . ILE A 1 244 ? -7.114 0.971 -15.536 1.00 88.38 244 ILE A N 1
ATOM 1903 C CA . ILE A 1 244 ? -6.615 2.342 -15.383 1.00 88.38 244 ILE A CA 1
ATOM 1904 C C . ILE A 1 244 ? -5.629 2.676 -16.512 1.00 88.38 244 ILE A C 1
ATOM 1906 O O . ILE A 1 244 ? -4.513 2.166 -16.575 1.00 88.38 244 ILE A O 1
ATOM 1910 N N . LYS A 1 245 ? -6.032 3.586 -17.407 1.00 83.69 245 LYS A N 1
ATOM 1911 C CA . LYS A 1 245 ? -5.222 4.041 -18.553 1.00 83.69 245 LYS A CA 1
ATOM 1912 C C . LYS A 1 245 ? -4.648 5.447 -18.336 1.00 83.69 245 LYS A C 1
ATOM 1914 O O . LYS A 1 245 ? -5.277 6.307 -17.709 1.00 83.69 245 LYS A O 1
ATOM 1919 N N . VAL A 1 246 ? -3.474 5.709 -18.917 1.00 77.50 246 VAL A N 1
ATOM 1920 C CA . VAL A 1 246 ? -2.878 7.052 -19.049 1.00 77.50 246 VAL A CA 1
ATOM 1921 C C . VAL A 1 246 ? -2.934 7.459 -20.520 1.00 77.50 246 VAL A C 1
ATOM 1923 O O . VAL A 1 246 ? -2.292 6.830 -21.358 1.00 77.50 246 VAL A O 1
ATOM 1926 N N . ARG A 1 247 ? -3.698 8.510 -20.847 1.00 73.12 247 ARG A N 1
ATOM 1927 C CA . ARG A 1 247 ? -3.770 9.040 -22.221 1.00 73.12 247 ARG A CA 1
ATOM 1928 C C . ARG A 1 247 ? -2.373 9.480 -22.684 1.00 73.12 247 ARG A C 1
ATOM 1930 O O . ARG A 1 247 ? -1.691 10.193 -21.953 1.00 73.12 247 ARG A O 1
ATOM 1937 N N . GLY A 1 248 ? -1.959 9.032 -23.870 1.00 60.84 248 GLY A N 1
ATOM 1938 C CA . GLY A 1 248 ? -0.659 9.355 -24.472 1.00 60.84 248 GLY A CA 1
ATOM 1939 C C . GLY A 1 248 ? 0.525 8.491 -24.014 1.00 60.84 248 GLY A C 1
ATOM 1940 O O . GLY A 1 248 ? 1.634 8.684 -24.502 1.00 60.84 248 GLY A O 1
ATOM 1941 N N . ALA A 1 249 ? 0.332 7.530 -23.104 1.00 65.50 249 ALA A N 1
ATOM 1942 C CA . ALA A 1 249 ? 1.362 6.538 -22.798 1.00 65.50 249 ALA A CA 1
ATOM 1943 C C . ALA A 1 249 ? 1.249 5.356 -23.778 1.00 65.50 249 ALA A C 1
ATOM 1945 O O . ALA A 1 249 ? 0.201 4.714 -23.837 1.00 65.50 249 ALA A O 1
ATOM 1946 N N . LYS A 1 250 ? 2.320 5.034 -24.523 1.00 58.34 250 LYS A N 1
ATOM 1947 C CA . LYS A 1 250 ? 2.434 3.713 -25.172 1.00 58.34 250 LYS A CA 1
ATOM 1948 C C . LYS A 1 250 ? 2.460 2.650 -24.065 1.00 58.34 250 LYS A C 1
ATOM 1950 O O . LYS A 1 250 ? 3.101 2.882 -23.037 1.00 58.34 250 LYS A O 1
ATOM 1955 N N . GLN A 1 251 ? 1.757 1.527 -24.242 1.00 55.59 251 GLN A N 1
ATOM 1956 C CA . GLN A 1 251 ? 1.798 0.425 -23.275 1.00 55.59 251 GLN A CA 1
ATOM 1957 C C . GLN A 1 251 ? 3.259 0.028 -23.052 1.00 55.59 251 GLN A C 1
ATOM 1959 O O . GLN A 1 251 ? 3.960 -0.331 -23.994 1.00 55.59 251 GLN A O 1
ATOM 1964 N N . ALA A 1 252 ? 3.732 0.150 -21.812 1.00 57.41 252 ALA A N 1
ATOM 1965 C CA . ALA A 1 252 ? 5.027 -0.395 -21.453 1.00 57.41 252 ALA A CA 1
ATOM 1966 C C . ALA A 1 252 ? 4.893 -1.919 -21.515 1.00 57.41 252 ALA A C 1
ATOM 1968 O O . ALA A 1 252 ? 4.148 -2.497 -20.721 1.00 57.41 252 ALA A O 1
ATOM 1969 N N . THR A 1 253 ? 5.577 -2.551 -22.467 1.00 51.97 253 THR A N 1
ATOM 1970 C CA . THR A 1 253 ? 5.796 -3.997 -22.474 1.00 51.97 253 THR A CA 1
ATOM 1971 C C . THR A 1 253 ? 6.624 -4.323 -21.240 1.00 51.97 253 THR A C 1
ATOM 1973 O O . THR A 1 253 ? 7.841 -4.150 -21.226 1.00 51.97 253 THR A O 1
ATOM 1976 N N . LEU A 1 254 ? 5.947 -4.688 -20.153 1.00 60.50 254 LEU A N 1
ATOM 1977 C CA . LEU A 1 254 ? 6.611 -5.279 -19.005 1.00 60.50 254 LEU A CA 1
ATOM 1978 C C . LEU A 1 254 ? 7.105 -6.652 -19.447 1.00 60.50 254 LEU A C 1
ATOM 1980 O O . LEU A 1 254 ? 6.317 -7.433 -19.988 1.00 60.50 254 LEU A O 1
ATOM 1984 N N . ASP A 1 255 ? 8.384 -6.927 -19.209 1.00 50.28 255 ASP A N 1
ATOM 1985 C CA . ASP A 1 255 ? 8.994 -8.239 -19.418 1.00 50.28 255 ASP A CA 1
ATOM 1986 C C . ASP A 1 255 ? 8.418 -9.217 -18.380 1.00 50.28 255 ASP A C 1
ATOM 1988 O O . ASP A 1 255 ? 8.973 -9.495 -17.320 1.00 50.28 255 ASP A O 1
ATOM 1992 N N . THR A 1 256 ? 7.184 -9.627 -18.648 1.00 50.25 256 THR A N 1
ATOM 1993 C CA . THR A 1 256 ? 6.372 -10.559 -17.861 1.00 50.25 256 THR A CA 1
ATOM 1994 C C . THR A 1 256 ? 6.706 -12.006 -18.219 1.00 50.25 256 THR A C 1
ATOM 1996 O O . THR A 1 256 ? 6.294 -12.935 -17.531 1.00 50.25 256 THR A O 1
ATOM 1999 N N . THR A 1 257 ? 7.517 -12.198 -19.259 1.00 42.12 257 THR A N 1
ATOM 2000 C CA . THR A 1 257 ? 7.868 -13.470 -19.889 1.00 42.12 257 THR A CA 1
ATOM 2001 C C . THR A 1 257 ? 8.773 -14.381 -19.059 1.00 42.12 257 THR A C 1
ATOM 2003 O O . THR A 1 257 ? 9.042 -15.496 -19.489 1.00 42.12 257 THR A O 1
ATOM 2006 N N . ARG A 1 258 ? 9.205 -13.976 -17.856 1.00 46.91 258 ARG A N 1
ATOM 2007 C CA . ARG A 1 258 ? 10.052 -14.812 -16.980 1.00 46.91 258 ARG A CA 1
ATOM 2008 C C . ARG A 1 258 ? 9.411 -15.290 -15.670 1.00 46.91 258 ARG A C 1
ATOM 2010 O O . ARG A 1 258 ? 10.085 -15.983 -14.923 1.00 46.91 258 ARG A O 1
ATOM 2017 N N . VAL A 1 259 ? 8.143 -14.971 -15.372 1.00 45.47 259 VAL A N 1
ATOM 2018 C CA . VAL A 1 259 ? 7.549 -15.271 -14.038 1.00 45.47 259 VAL A CA 1
ATOM 2019 C C . VAL A 1 259 ? 6.304 -16.177 -14.075 1.00 45.47 259 VAL A C 1
ATOM 2021 O O . VAL A 1 259 ? 5.788 -16.562 -13.028 1.00 45.47 259 VAL A O 1
ATOM 2024 N N . PHE A 1 260 ? 5.837 -16.608 -15.248 1.00 48.97 260 PHE A N 1
ATOM 2025 C CA . PHE A 1 260 ? 4.675 -17.502 -15.346 1.00 48.97 260 PHE A CA 1
ATOM 2026 C C . PHE A 1 260 ? 5.082 -18.892 -15.853 1.00 48.97 260 PHE A C 1
ATOM 2028 O O . PHE A 1 260 ? 5.093 -19.103 -17.068 1.00 48.97 260 PHE A O 1
ATOM 2035 N N . PRO A 1 261 ? 5.377 -19.879 -14.984 1.00 38.75 261 PRO A N 1
ATOM 2036 C CA . PRO A 1 261 ? 5.286 -21.261 -15.416 1.00 38.75 261 PRO A CA 1
ATOM 2037 C C . PRO A 1 261 ? 3.805 -21.541 -15.693 1.00 38.75 261 PRO A C 1
ATOM 2039 O O . PRO A 1 261 ? 2.962 -21.486 -14.796 1.00 38.75 261 PRO A O 1
ATOM 2042 N N . LYS A 1 262 ? 3.478 -21.780 -16.966 1.00 34.84 262 LYS A N 1
ATOM 2043 C CA . LYS A 1 262 ? 2.191 -22.350 -17.374 1.00 34.84 262 LYS A CA 1
ATOM 2044 C C . LYS A 1 262 ? 2.011 -23.636 -16.567 1.00 34.84 262 LYS A C 1
ATOM 2046 O O . LYS A 1 262 ? 2.813 -24.553 -16.709 1.00 34.84 262 LYS A O 1
ATOM 2051 N N . ALA A 1 263 ? 0.985 -23.704 -15.723 1.00 38.94 263 ALA A N 1
ATOM 2052 C CA . ALA A 1 263 ? 0.558 -24.977 -15.167 1.00 38.94 263 ALA A CA 1
ATOM 2053 C C . ALA A 1 263 ? 0.030 -25.819 -16.336 1.00 38.94 263 ALA A C 1
ATOM 2055 O O . ALA A 1 263 ? -1.079 -25.605 -16.824 1.00 38.94 263 ALA A O 1
ATOM 2056 N N . SER A 1 264 ? 0.870 -26.714 -16.848 1.00 35.50 264 SER A N 1
ATOM 2057 C CA . SER A 1 264 ? 0.466 -27.776 -17.757 1.00 35.50 264 SER A CA 1
ATOM 2058 C C . SER A 1 264 ? -0.394 -28.759 -16.967 1.00 35.50 264 SER A C 1
ATOM 2060 O O . SER A 1 264 ? 0.127 -29.587 -16.223 1.00 35.50 264 SER A O 1
ATOM 2062 N N . GLY A 1 265 ? -1.714 -28.636 -17.092 1.00 33.84 265 GLY A N 1
ATOM 2063 C CA . GLY A 1 265 ? -2.619 -29.727 -16.757 1.00 33.84 265 GLY A CA 1
ATOM 2064 C C . GLY A 1 265 ? -2.450 -30.823 -17.804 1.00 33.84 265 GLY A C 1
ATOM 2065 O O . GLY A 1 265 ? -2.754 -30.597 -18.974 1.00 33.84 265 GLY A O 1
ATOM 2066 N N . SER A 1 266 ? -1.917 -31.970 -17.386 1.00 36.78 266 SER A N 1
ATOM 2067 C CA . SER A 1 266 ? -2.011 -33.218 -18.146 1.00 36.78 266 SER A CA 1
ATOM 2068 C C . SER A 1 266 ? -3.487 -33.573 -18.291 1.00 36.78 266 SER A C 1
ATOM 2070 O O . SER A 1 266 ? -4.217 -33.556 -17.298 1.00 36.78 266 SER A O 1
ATOM 2072 N N . SER A 1 267 ? -3.910 -33.849 -19.524 1.00 44.34 267 SER A N 1
ATOM 2073 C CA . SER A 1 267 ? -5.044 -34.745 -19.775 1.00 44.34 267 SER A CA 1
ATOM 2074 C C . SER A 1 267 ? -4.637 -36.188 -19.491 1.00 44.34 267 SER A C 1
ATOM 2076 O O . SER A 1 267 ? -3.407 -36.433 -19.409 1.00 44.34 267 SER A O 1
#

pLDDT: mean 81.21, std 17.06, range [33.84, 98.44]

Secondary structure (DSSP, 8-state):
--HHHHHHHSSPPPPP-TTSBGGGTS-HHHHHHHHHTT--BHHHHHHHSTT-TTGGGGSTT--HHHHHHHHHHHHH-HHHHHHHHHHHHHHS-SS---GGG----TTTSSTT-TTBPPGGG------SHHHHHHHHHTT--SHHHHHHHHHHHHHHHHHIIIII---GGG--HHHHHHHHHHTTS-SSHHHHB--S--TTSTT--SBSSPPPHHHHHHHHHHHHHHHHHHHHTTSBS--TTTT---TTPPP-----TTS--------

Sequence (267 aa):
MATALELLRTAAVPVPLIGDGVDRWLAPRVVTALRAAGIRTLADLTLRVPRRRRWWVGIAGLGVSGARQIEAFFAAHPDLSDRARALVVTTAPDDVVPWEKIVVPHEVDGTMGLHRAPRASCVLRANNDYEAVQAWLSLHEAPATLRAYRKEAERLMLWAIVERGVALSSLATEDAVAYRAFLRQPSPRQRWVGPASPRTAAEWRPFAGCLSTRSRGYALSVLSSMFRWLIERRYVLANPFAGIKVRGAKQATLDTTRVFPKASGSS

Foldseek 3Di:
DVVVVVVVVPPDDDAFDQADFPVVPADPQLSVQCVVVVHTGNLSCLLQQDPDDPSCPPGPSQDPVRNVVVVVVCVVRVVSNVVSVVVLLVPQPLAAAQLVPDDGPPSAQALPAPQFFDPVQFQDPDNGPSRLLVVVLVLDPPPVVSVLLSLLVSLQQSCCCNVVVHYPLNDALVNVVVVLVCLQPPPPCQRAAFDPDDSVDPSDHSHPGRDDLQRSLVSLLSLQVSVVVCVVSSGGVDRSSVPPDRPPHDRPPDPPVRRDDPPDDDD